Protein AF-K7FKZ9-F1 (afdb_monomer)

Secondary structure (DSSP, 8-state):
--STTTTTS-HHHHHHHHHHHHHHHHHHHHHHHHHHHHHHHHHHHHHHHSHHHHHHHHHHHHHHHHHHHHHHHHHHHHHHHHTS-SS-SS----GGGHHHHHHHHHHHHHHHHHHHHHHHHHHHGGGHHHHHHHHHHHHHHHHHHHHHHHHHHHHHHHHHHHHHHHHHHHHHHHHHHSSSSS-----

Foldseek 3Di:
DPPVVVLPPDPVSVVVVVVVVVVVVVVVVVVVVVVVVVVVVCVVCCCPPPPVNVVVVVVVVVVVVVVVVVVVVVVVVVVVVVVPDPDDPDDPDDPVCPVVVVVVVVVVVVVVVVVVVVVVVVVCVVCVVVVVVVVVVVVVVVVVVVVVVVVVVVVVVVVVVVVVVVVVVVVVVVVVVPPPPDDDDDD

Sequence (187 aa):
ERLDLFAKQVPCFEHLSKMEQTAEIQAEIHQKSLETEILRLEKETADIAHPYFLTQKCQVLQAMNKHLEAVLKEKRTLRQRLMKPLCQENLPIEAIFHRYVAELLTLAVAFIEKLESHLQTIRSIPQIPQTMKNMDNALAKINLLVTETEELAEQILTWRELQKGIHYGNSQITNESDSSFSNLVPP

Radius of gyration: 69.16 Å; Cα contacts (8 Å, |Δi|>4): 10; chains: 1; bounding box: 100×68×211 Å

pLDDT: mean 85.06, std 17.68, range [40.66, 98.5]

Organism: Pelodiscus sinensis (NCBI:txid13735)

Mean predicted aligned error: 18.36 Å

InterPro domains:
  IPR026242 HAUS augmin-like complex subunit 2, metazoa [PR02088] (33-50)
  IPR026242 HAUS augmin-like complex subunit 2, metazoa [PR02088] (61-79)
  IPR026242 HAUS augmin-like complex subunit 2, metazoa [PR02088] (79-95)
  IPR026242 HAUS augmin-like complex subunit 2, metazoa [PR02088] (98-121)
  IPR026242 HAUS augmin-like complex subunit 2, metazoa [PR02088] (148-163)
  IPR028346 HAUS augmin-like complex subunit 2 [PF15003] (17-159)
  IPR028346 HAUS augmin-like complex subunit 2 [PTHR16039] (3-167)

Solvent-accessible surface area (backbone atoms only — not comparable to full-atom values): 10783 Å² total; per-residue (Å²): 141,74,69,74,75,64,60,80,76,46,79,67,52,58,51,50,54,51,51,51,52,50,52,52,52,48,51,51,51,52,52,53,52,51,54,50,50,52,55,49,51,50,63,74,42,27,69,81,69,33,66,70,46,43,48,54,54,49,51,53,53,49,52,51,49,54,51,52,54,52,52,54,50,50,53,50,53,49,48,58,57,67,70,45,66,95,57,70,94,57,78,97,62,61,78,88,48,47,66,60,52,51,53,50,50,53,51,50,51,55,49,52,56,52,49,51,54,51,51,53,52,60,66,48,54,80,50,47,64,61,53,48,54,54,49,52,54,50,49,54,52,49,53,51,51,50,52,54,52,51,52,52,49,51,51,53,51,54,51,53,51,52,52,50,52,53,51,56,55,51,55,53,56,57,57,60,68,72,68,76,83,79,78,89,79,89,133

Structure (mmCIF, N/CA/C/O backbone):
data_AF-K7FKZ9-F1
#
_entry.id   AF-K7FKZ9-F1
#
loop_
_atom_site.group_PDB
_atom_site.id
_atom_site.type_symbol
_atom_site.label_atom_id
_atom_site.label_alt_id
_atom_site.label_comp_id
_atom_site.label_asym_id
_atom_site.label_entity_id
_atom_site.label_seq_id
_atom_site.pdbx_PDB_ins_code
_atom_site.Cartn_x
_atom_site.Cartn_y
_atom_site.Cartn_z
_atom_site.occupancy
_atom_site.B_iso_or_equiv
_atom_site.auth_seq_id
_atom_site.auth_comp_id
_atom_site.auth_asym_id
_atom_site.auth_atom_id
_atom_site.pdbx_PDB_model_num
ATOM 1 N N . GLU A 1 1 ? 57.684 -1.038 -87.144 1.00 46.78 1 GLU A N 1
ATOM 2 C CA . GLU A 1 1 ? 58.810 -1.102 -86.181 1.00 46.78 1 GLU A CA 1
ATOM 3 C C . GLU A 1 1 ? 59.985 -0.145 -86.491 1.00 46.78 1 GLU A C 1
ATOM 5 O O . GLU A 1 1 ? 61.128 -0.494 -86.246 1.00 46.78 1 GLU A O 1
ATOM 10 N N . ARG A 1 2 ? 59.770 1.088 -86.992 1.00 44.31 2 ARG A N 1
ATOM 11 C CA . ARG A 1 2 ? 60.886 2.050 -87.220 1.00 44.31 2 ARG A CA 1
ATOM 12 C C . ARG A 1 2 ? 60.716 3.433 -86.576 1.00 44.31 2 ARG A C 1
ATOM 14 O O . ARG A 1 2 ? 61.636 4.236 -86.641 1.00 44.31 2 ARG A O 1
ATOM 21 N N . LEU A 1 3 ? 59.573 3.694 -85.937 1.00 56.22 3 LEU A N 1
ATOM 22 C CA . LEU A 1 3 ? 59.288 4.960 -85.244 1.00 56.22 3 LEU A CA 1
ATOM 23 C C . LEU A 1 3 ? 59.781 4.966 -83.786 1.00 56.22 3 LEU A C 1
ATOM 25 O O . LEU A 1 3 ? 60.047 6.028 -83.238 1.00 56.22 3 LEU A O 1
ATOM 29 N N . ASP A 1 4 ? 59.986 3.789 -83.194 1.00 55.44 4 ASP A N 1
ATOM 30 C CA . ASP A 1 4 ? 60.327 3.639 -81.771 1.00 55.44 4 ASP A CA 1
ATOM 31 C C . ASP A 1 4 ? 61.811 3.944 -81.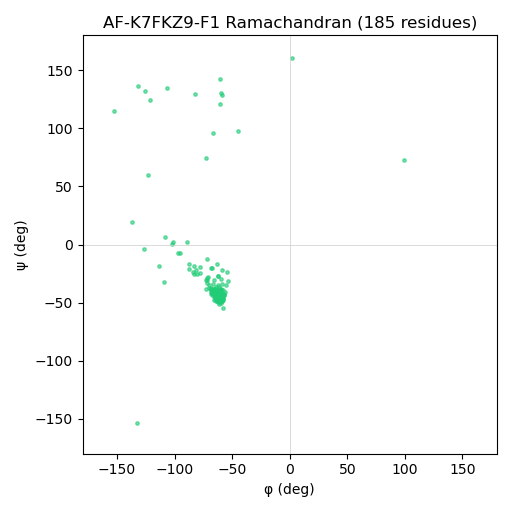460 1.00 55.44 4 ASP A C 1
ATOM 33 O O . ASP A 1 4 ? 62.187 4.271 -80.339 1.00 55.44 4 ASP A O 1
ATOM 37 N N . LEU A 1 5 ? 62.676 3.903 -82.484 1.00 53.56 5 LEU A N 1
ATOM 38 C CA . LEU A 1 5 ? 64.115 4.184 -82.365 1.00 53.56 5 LEU A CA 1
ATOM 39 C C . LEU A 1 5 ? 64.456 5.686 -82.401 1.00 53.56 5 LEU A C 1
ATOM 41 O O . LEU A 1 5 ? 65.465 6.084 -81.826 1.00 53.56 5 LEU A O 1
ATOM 45 N N . PHE A 1 6 ? 63.616 6.530 -83.018 1.00 52.94 6 PHE A N 1
ATOM 46 C CA . PHE A 1 6 ? 63.812 7.993 -83.061 1.00 52.94 6 PHE A CA 1
ATOM 47 C C . PHE A 1 6 ? 63.197 8.726 -81.860 1.00 52.94 6 PHE A C 1
ATOM 49 O O . PHE A 1 6 ? 63.569 9.865 -81.577 1.00 52.94 6 PHE A O 1
ATOM 56 N N . ALA A 1 7 ? 62.298 8.073 -81.119 1.00 53.59 7 ALA A N 1
ATOM 57 C CA . ALA A 1 7 ? 61.642 8.646 -79.945 1.00 53.59 7 ALA A CA 1
ATOM 58 C C . ALA A 1 7 ? 62.602 8.867 -78.757 1.00 53.59 7 ALA A C 1
ATOM 60 O O . ALA A 1 7 ? 62.326 9.683 -77.882 1.00 53.59 7 ALA A O 1
ATOM 61 N N . LYS A 1 8 ? 63.756 8.183 -78.737 1.00 53.56 8 LYS A N 1
ATOM 62 C CA . LYS A 1 8 ? 64.717 8.203 -77.620 1.00 53.56 8 LYS A CA 1
ATOM 63 C C . LYS A 1 8 ? 65.790 9.303 -77.671 1.00 53.56 8 LYS A C 1
ATOM 65 O O . LYS A 1 8 ? 66.645 9.314 -76.795 1.00 53.56 8 LYS A O 1
ATOM 70 N N . GLN A 1 9 ? 65.796 10.201 -78.665 1.00 55.28 9 GLN A N 1
ATOM 71 C CA . GLN A 1 9 ? 66.926 11.133 -78.871 1.00 55.28 9 GLN A CA 1
ATOM 72 C C . GLN A 1 9 ? 66.562 12.596 -79.196 1.00 55.28 9 GLN A C 1
ATOM 74 O O . GLN A 1 9 ? 67.413 13.337 -79.684 1.00 55.28 9 GLN A O 1
ATOM 79 N N . VAL A 1 10 ? 65.336 13.056 -78.897 1.00 59.34 10 VAL A N 1
ATOM 80 C CA . VAL A 1 10 ? 64.967 14.483 -79.028 1.00 59.34 10 VAL A CA 1
ATOM 81 C C . VAL A 1 10 ? 64.496 15.034 -77.670 1.00 59.34 10 VAL A C 1
ATOM 83 O O . VAL A 1 10 ? 63.524 14.506 -77.126 1.00 59.34 10 VAL A O 1
ATOM 86 N N . PRO A 1 11 ? 65.102 16.119 -77.135 1.00 66.81 11 PRO A N 1
ATOM 87 C CA . PRO A 1 11 ? 64.788 16.675 -75.806 1.00 66.81 11 PRO A CA 1
ATOM 88 C C . PRO A 1 11 ? 63.305 17.012 -75.563 1.00 66.81 11 PRO A C 1
ATOM 90 O O . PRO A 1 11 ? 62.846 17.053 -74.425 1.00 66.81 11 PRO A O 1
ATOM 93 N N . CYS A 1 12 ? 62.540 17.250 -76.633 1.00 67.31 12 CYS A N 1
ATOM 94 C CA . CYS A 1 12 ? 61.113 17.562 -76.577 1.00 67.31 12 CYS A CA 1
ATOM 95 C C . CYS A 1 12 ? 60.254 16.367 -76.112 1.00 67.31 12 CYS A C 1
ATOM 97 O O . CYS A 1 12 ? 59.335 16.560 -75.317 1.00 67.31 12 CYS A O 1
ATOM 99 N N . PHE A 1 13 ? 60.579 15.133 -76.521 1.00 71.38 13 PHE A N 1
ATOM 100 C CA . PHE A 1 13 ? 59.816 13.940 -76.120 1.00 71.38 13 PHE A CA 1
ATOM 101 C C . PHE A 1 13 ? 60.041 13.565 -74.651 1.00 71.38 13 PHE A C 1
ATOM 103 O O . PHE A 1 13 ? 59.107 13.135 -73.979 1.00 71.38 13 PHE A O 1
ATOM 110 N N . GLU A 1 14 ? 61.242 13.802 -74.114 1.00 77.12 14 GLU A N 1
ATOM 111 C CA . GLU A 1 14 ? 61.502 13.630 -72.679 1.00 77.12 14 GLU A CA 1
ATOM 112 C C . GLU A 1 14 ? 60.682 14.606 -71.827 1.00 77.12 14 GLU A C 1
ATOM 114 O O . GLU A 1 14 ? 60.215 14.251 -70.746 1.00 77.12 14 GLU A O 1
ATOM 119 N N . HIS A 1 15 ? 60.492 15.839 -72.308 1.00 79.50 15 HIS A N 1
ATOM 120 C CA . HIS A 1 15 ? 59.679 16.843 -71.622 1.00 79.50 15 HIS A CA 1
ATOM 121 C C . HIS A 1 15 ? 58.191 16.475 -71.629 1.00 79.50 15 HIS A C 1
ATOM 123 O O . HIS A 1 15 ? 57.530 16.602 -70.601 1.00 79.50 15 HIS A O 1
ATOM 129 N N . LEU A 1 16 ? 57.685 15.963 -72.756 1.00 84.38 16 LEU A N 1
ATOM 130 C CA . LEU A 1 16 ? 56.311 15.466 -72.863 1.00 84.38 16 LEU A CA 1
ATOM 131 C C . LEU A 1 16 ? 56.070 14.262 -71.945 1.00 84.38 16 LEU A C 1
ATOM 133 O O . LEU A 1 16 ? 55.088 14.260 -71.212 1.00 84.38 16 LEU A O 1
ATOM 137 N N . SER A 1 17 ? 56.996 13.299 -71.900 1.00 84.38 17 SER A N 1
ATOM 138 C CA . SER A 1 17 ? 56.887 12.143 -71.000 1.00 84.38 17 SER A CA 1
ATOM 139 C C . SER A 1 17 ? 56.900 12.550 -69.518 1.00 84.38 17 SER A C 1
ATOM 141 O O . SER A 1 17 ? 56.114 12.039 -68.726 1.00 84.38 17 SER A O 1
ATOM 143 N N . LYS A 1 18 ? 57.733 13.527 -69.127 1.00 86.94 18 LYS A N 1
ATOM 144 C CA . LYS A 1 18 ? 57.734 14.084 -67.759 1.00 86.94 18 LYS A CA 1
ATOM 145 C C . LYS A 1 18 ? 56.441 14.831 -67.432 1.00 86.94 18 LYS A C 1
ATOM 147 O O . LYS A 1 18 ? 55.961 14.753 -66.302 1.00 86.94 18 LYS A O 1
ATOM 152 N N . MET A 1 19 ? 55.887 15.565 -68.395 1.00 90.19 19 MET A N 1
ATOM 153 C CA . MET A 1 19 ? 54.615 16.271 -68.234 1.00 90.19 19 MET A CA 1
ATOM 154 C C . MET A 1 19 ? 53.451 15.287 -68.067 1.00 90.19 19 MET A C 1
ATOM 156 O O . MET A 1 19 ? 52.622 15.489 -67.186 1.00 90.19 19 MET A O 1
ATOM 160 N N . GLU A 1 20 ? 53.434 14.201 -68.841 1.00 89.81 20 GLU A N 1
ATOM 161 C CA . GLU A 1 20 ? 52.470 13.105 -68.703 1.00 89.81 20 GLU A CA 1
ATOM 162 C C . GLU A 1 20 ? 52.574 12.431 -67.326 1.00 89.81 20 GLU A C 1
ATOM 164 O O . GLU A 1 20 ? 51.577 12.355 -66.614 1.00 89.81 20 GLU A O 1
ATOM 169 N N . GLN A 1 21 ? 53.786 12.074 -66.882 1.00 92.88 21 GLN A N 1
ATOM 170 C CA . GLN A 1 21 ? 54.020 11.519 -65.538 1.00 92.88 21 GLN A CA 1
ATOM 171 C C . GLN A 1 21 ? 53.587 12.481 -64.423 1.00 92.88 21 GLN A C 1
ATOM 173 O O . GLN A 1 21 ? 53.029 12.063 -63.413 1.00 92.88 21 GLN A O 1
ATOM 178 N N . THR A 1 22 ? 53.819 13.786 -64.591 1.00 92.69 22 THR A N 1
ATOM 179 C CA . THR A 1 22 ? 53.396 14.796 -63.608 1.00 92.69 22 THR A CA 1
ATOM 180 C C . THR A 1 22 ? 51.874 14.897 -63.544 1.00 92.69 22 THR A C 1
ATOM 182 O O . THR A 1 22 ? 51.321 14.999 -62.452 1.00 92.69 22 THR A O 1
ATOM 185 N N . ALA A 1 23 ? 51.196 14.848 -64.693 1.00 94.56 23 ALA A N 1
ATOM 186 C CA . ALA A 1 23 ? 49.739 14.856 -64.759 1.00 94.56 23 ALA A CA 1
ATOM 187 C C . ALA A 1 23 ? 49.136 13.592 -64.125 1.00 94.56 23 ALA A C 1
ATOM 189 O O . ALA A 1 23 ? 48.156 13.690 -63.388 1.00 94.56 23 ALA A O 1
ATOM 190 N N . GLU A 1 24 ? 49.747 12.427 -64.348 1.00 96.62 24 GLU A N 1
ATOM 191 C CA . GLU A 1 24 ? 49.339 11.160 -63.732 1.00 96.62 24 GLU A CA 1
ATOM 192 C C . GLU A 1 24 ? 49.492 11.201 -62.204 1.00 96.62 24 GLU A C 1
ATOM 194 O O . GLU A 1 24 ? 48.533 10.935 -61.479 1.00 96.62 24 GLU A O 1
ATOM 199 N N . ILE A 1 25 ? 50.648 11.653 -61.704 1.00 96.38 25 ILE A N 1
ATOM 200 C CA . ILE A 1 25 ? 50.887 11.828 -60.263 1.00 96.38 25 ILE A CA 1
ATOM 201 C C . ILE A 1 25 ? 49.902 12.838 -59.658 1.00 96.38 25 ILE A C 1
ATOM 203 O O . ILE A 1 25 ? 49.376 12.623 -58.567 1.00 96.38 25 ILE A O 1
ATOM 207 N N . GLN A 1 26 ? 49.620 13.948 -60.345 1.00 96.88 26 GLN A N 1
ATOM 208 C CA . GLN A 1 26 ? 48.642 14.932 -59.873 1.00 96.88 26 GLN A CA 1
ATOM 209 C C . GLN A 1 26 ? 47.233 14.340 -59.796 1.00 96.88 26 GLN A C 1
ATOM 211 O O . GLN A 1 26 ? 46.533 14.569 -58.808 1.00 96.88 26 GLN A O 1
ATOM 216 N N . ALA A 1 27 ? 46.824 13.554 -60.793 1.00 96.88 27 ALA A N 1
ATOM 217 C CA . ALA A 1 27 ? 45.546 12.855 -60.768 1.00 96.88 27 ALA A CA 1
ATOM 218 C C . ALA A 1 27 ? 45.469 11.869 -59.588 1.00 96.88 27 ALA A C 1
ATOM 220 O O . ALA A 1 27 ? 44.453 11.833 -58.891 1.00 96.88 27 ALA A O 1
ATOM 221 N N . GLU A 1 28 ? 46.552 11.140 -59.302 1.00 97.62 28 GLU A N 1
ATOM 222 C CA . GLU A 1 28 ? 46.635 10.248 -58.143 1.00 97.62 28 GLU A CA 1
ATOM 223 C C . GLU A 1 28 ? 46.527 11.014 -56.813 1.00 97.62 28 GLU A C 1
ATOM 225 O O . GLU A 1 28 ? 45.751 10.623 -55.937 1.00 97.62 28 GLU A O 1
ATOM 230 N N . ILE A 1 29 ? 47.227 12.146 -56.667 1.00 97.88 29 ILE A N 1
ATOM 231 C CA . ILE A 1 29 ? 47.134 13.013 -55.479 1.00 97.88 29 ILE A CA 1
ATOM 232 C C . ILE A 1 29 ? 45.700 13.507 -55.281 1.00 97.88 29 ILE A C 1
ATOM 234 O O . ILE A 1 29 ? 45.175 13.446 -54.167 1.00 97.88 29 ILE A O 1
ATOM 238 N N . HIS A 1 30 ? 45.048 13.980 -56.345 1.00 97.75 30 HIS A N 1
ATOM 239 C CA . HIS A 1 30 ? 43.661 14.434 -56.271 1.00 97.75 30 HIS A CA 1
ATOM 240 C C . HIS A 1 30 ? 42.720 13.302 -55.858 1.00 97.75 30 HIS A C 1
ATOM 242 O O . HIS A 1 30 ? 41.895 13.493 -54.963 1.00 97.75 30 HIS A O 1
ATOM 248 N N . GLN A 1 31 ? 42.889 12.113 -56.435 1.00 98.00 31 GLN A N 1
ATOM 249 C CA . GLN A 1 31 ? 42.106 10.938 -56.070 1.00 98.00 31 GLN A CA 1
ATOM 250 C C . GLN A 1 31 ? 42.288 10.574 -54.590 1.00 98.00 31 GLN A C 1
ATOM 252 O O . GLN A 1 31 ? 41.306 10.360 -53.878 1.00 98.00 31 GLN A O 1
ATOM 257 N N . LYS A 1 32 ? 43.531 10.562 -54.095 1.00 98.00 32 LYS A N 1
ATOM 258 C CA . LYS A 1 32 ? 43.841 10.272 -52.687 1.00 98.00 32 LYS A CA 1
ATOM 259 C C . LYS A 1 32 ? 43.331 11.351 -51.734 1.00 98.00 32 LYS A C 1
ATOM 261 O O . LYS A 1 32 ? 42.886 11.035 -50.628 1.00 98.00 32 LYS A O 1
ATOM 266 N N . SER A 1 33 ? 43.335 12.612 -52.160 1.00 98.12 33 SER A N 1
ATOM 267 C CA . SER A 1 33 ? 42.744 13.716 -51.402 1.00 98.12 33 SER A CA 1
ATOM 268 C C . SER A 1 33 ? 41.231 13.550 -51.251 1.00 98.12 33 SER A C 1
ATOM 270 O O . SER A 1 33 ? 40.710 13.765 -50.159 1.00 98.12 33 SER A O 1
ATOM 272 N N . LEU A 1 34 ? 40.527 13.154 -52.316 1.00 98.31 34 LEU A N 1
ATOM 273 C CA . LEU A 1 34 ? 39.085 12.898 -52.267 1.00 98.31 34 LEU A CA 1
ATOM 274 C C . LEU A 1 34 ? 38.755 11.695 -51.376 1.00 98.31 34 LEU A C 1
ATOM 276 O O . LEU A 1 34 ? 37.845 11.774 -50.558 1.00 98.31 34 LEU A O 1
ATOM 280 N N . GLU A 1 35 ? 39.523 10.609 -51.484 1.00 98.19 35 GLU A N 1
ATOM 281 C CA . GLU A 1 35 ? 39.376 9.427 -50.625 1.00 98.19 35 GLU A CA 1
ATOM 282 C C . GLU A 1 35 ? 39.552 9.787 -49.138 1.00 98.19 35 GLU A C 1
ATOM 284 O O . GLU A 1 35 ? 38.753 9.386 -48.292 1.00 98.19 35 GLU A O 1
ATOM 289 N N . THR A 1 36 ? 40.544 10.625 -48.824 1.00 97.69 36 THR A N 1
ATOM 290 C CA . THR A 1 36 ? 40.777 11.122 -47.458 1.00 97.69 36 THR A CA 1
ATOM 291 C C . THR A 1 36 ? 39.601 11.953 -46.946 1.00 97.69 36 THR A C 1
ATOM 293 O O . THR A 1 36 ? 39.197 11.810 -45.792 1.00 97.69 36 THR A O 1
ATOM 296 N N . GLU A 1 37 ? 39.035 12.808 -47.797 1.00 98.00 37 GLU A N 1
ATOM 297 C CA . GLU A 1 37 ? 37.893 13.647 -47.443 1.00 98.00 37 GLU A CA 1
ATOM 298 C C . GLU A 1 37 ? 36.631 12.818 -47.173 1.00 98.00 37 GLU A C 1
ATOM 300 O O . GLU A 1 37 ? 35.933 13.062 -46.189 1.00 98.00 37 GLU A O 1
ATOM 305 N N . ILE A 1 38 ? 36.376 11.788 -47.983 1.00 97.38 38 ILE A N 1
ATOM 306 C CA . ILE A 1 38 ? 35.262 10.854 -47.770 1.00 97.38 38 ILE A CA 1
ATOM 307 C C . ILE A 1 38 ? 35.401 10.167 -46.408 1.00 97.38 38 ILE A C 1
ATOM 309 O O . ILE A 1 38 ? 34.475 10.216 -45.600 1.00 97.38 38 ILE A O 1
ATOM 313 N N . LEU A 1 39 ? 36.575 9.605 -46.108 1.00 96.44 39 LEU A N 1
ATOM 314 C CA . LEU A 1 39 ? 36.827 8.934 -44.828 1.00 96.44 39 LEU A CA 1
ATOM 315 C C . LEU A 1 39 ? 36.704 9.890 -43.633 1.00 96.44 39 LEU A C 1
ATOM 317 O O . LEU A 1 39 ? 36.242 9.503 -42.556 1.00 96.44 39 LEU A O 1
ATOM 321 N N . ARG A 1 40 ? 37.105 11.154 -43.808 1.00 97.19 40 ARG A N 1
ATOM 322 C CA . ARG A 1 40 ? 36.939 12.192 -42.788 1.00 97.19 40 ARG A CA 1
ATOM 323 C C . ARG A 1 40 ? 35.462 12.457 -42.510 1.00 97.19 40 ARG A C 1
ATOM 325 O O . ARG A 1 40 ? 35.067 12.440 -41.346 1.00 97.19 40 ARG A O 1
ATOM 332 N N . LEU A 1 41 ? 34.652 12.637 -43.551 1.00 96.50 41 LEU A N 1
ATOM 333 C CA . LEU A 1 41 ? 33.211 12.857 -43.421 1.00 96.50 41 LEU A CA 1
ATOM 334 C C . LEU A 1 41 ? 32.496 11.646 -42.809 1.00 96.50 41 LEU A C 1
ATOM 336 O O . LEU A 1 41 ? 31.644 11.813 -41.935 1.00 96.50 41 LEU A O 1
ATOM 340 N N . GLU A 1 42 ? 32.868 10.426 -43.198 1.00 95.44 42 GLU A N 1
ATOM 341 C CA . GLU A 1 42 ? 32.346 9.198 -42.589 1.00 95.44 42 GLU A CA 1
ATOM 342 C C . GLU A 1 42 ? 32.657 9.139 -41.093 1.00 95.44 42 GLU A C 1
ATOM 344 O O . GLU A 1 42 ? 31.784 8.819 -40.290 1.00 95.44 42 GLU A O 1
ATOM 349 N N . LYS A 1 43 ? 33.879 9.507 -40.692 1.00 95.25 43 LYS A N 1
ATOM 350 C CA . LYS A 1 43 ? 34.273 9.561 -39.281 1.00 95.25 43 LYS A CA 1
ATOM 351 C C . LYS A 1 43 ? 33.517 10.645 -38.509 1.00 95.25 43 LYS A C 1
ATOM 353 O O . LYS A 1 43 ? 33.081 10.385 -37.390 1.00 95.25 43 LYS A O 1
ATOM 358 N N . GLU A 1 44 ? 33.378 11.841 -39.080 1.00 96.25 44 GLU A N 1
ATOM 359 C CA . GLU A 1 44 ? 32.675 12.974 -38.459 1.00 96.25 44 GLU A CA 1
ATOM 360 C C . GLU A 1 44 ? 31.173 12.700 -38.285 1.00 96.25 44 GLU A C 1
ATOM 362 O O . GLU A 1 44 ? 30.578 13.170 -37.321 1.00 96.25 44 GLU A O 1
ATOM 367 N N . THR A 1 45 ? 30.572 11.904 -39.174 1.00 95.56 45 THR A N 1
ATOM 368 C CA . THR A 1 45 ? 29.136 11.566 -39.149 1.00 95.56 45 THR A CA 1
ATOM 369 C C . THR A 1 45 ? 28.833 10.173 -38.590 1.00 95.56 45 THR A C 1
ATOM 371 O O . THR A 1 45 ? 27.667 9.775 -38.490 1.00 95.56 45 THR A O 1
ATOM 374 N N . ALA A 1 46 ? 29.855 9.415 -38.181 1.00 94.69 46 ALA A N 1
ATOM 375 C CA . ALA A 1 46 ? 29.697 8.037 -37.726 1.00 94.69 46 ALA A CA 1
ATOM 376 C C . ALA A 1 46 ? 28.741 7.919 -36.531 1.00 94.69 46 ALA A C 1
ATOM 378 O O . ALA A 1 46 ? 27.995 6.948 -36.427 1.00 94.69 46 ALA A O 1
ATOM 379 N N . ASP A 1 47 ? 28.705 8.901 -35.635 1.00 93.56 47 ASP A N 1
ATOM 380 C CA . ASP A 1 47 ? 27.878 8.835 -34.433 1.00 93.56 47 ASP A CA 1
ATOM 381 C C . ASP A 1 47 ? 26.361 8.881 -34.724 1.00 93.56 47 ASP A C 1
ATOM 383 O O . ASP A 1 47 ? 25.565 8.460 -33.874 1.00 93.56 47 ASP A O 1
ATOM 387 N N . ILE A 1 48 ? 25.964 9.376 -35.901 1.00 93.94 48 ILE A N 1
ATOM 388 C CA . ILE A 1 48 ? 24.570 9.464 -36.363 1.00 93.94 48 ILE A CA 1
ATOM 389 C C . ILE A 1 48 ? 24.256 8.570 -37.567 1.00 93.94 48 ILE A C 1
ATOM 391 O O . ILE A 1 48 ? 23.083 8.302 -37.814 1.00 93.94 48 ILE A O 1
ATOM 395 N N . ALA A 1 49 ? 25.260 8.106 -38.310 1.00 92.50 49 ALA A N 1
ATOM 396 C CA . ALA A 1 49 ? 25.058 7.278 -39.498 1.00 92.50 49 ALA A CA 1
ATOM 397 C C . ALA A 1 49 ? 25.483 5.819 -39.285 1.00 92.50 49 ALA A C 1
ATOM 399 O O . ALA A 1 49 ? 24.884 4.904 -39.851 1.00 92.50 49 ALA A O 1
ATOM 400 N N . HIS A 1 50 ? 26.503 5.573 -38.459 1.00 96.12 50 HIS A N 1
ATOM 401 C CA . HIS A 1 50 ? 27.093 4.246 -38.345 1.00 96.12 50 HIS A CA 1
ATOM 402 C C . HIS A 1 50 ? 26.272 3.345 -37.397 1.00 96.12 50 HIS A C 1
ATOM 404 O O . HIS A 1 50 ? 26.033 3.711 -36.236 1.00 96.12 50 HIS A O 1
ATOM 410 N N . PRO A 1 51 ? 25.900 2.119 -37.825 1.00 95.94 51 PRO A N 1
ATOM 411 C CA . PRO A 1 51 ? 25.022 1.227 -37.063 1.00 95.94 51 PRO A CA 1
ATOM 412 C C . PRO A 1 51 ? 25.493 0.925 -35.638 1.00 95.94 51 PRO A C 1
ATOM 414 O O . PRO A 1 51 ? 24.665 0.798 -34.740 1.00 95.94 51 PRO A O 1
ATOM 417 N N . TYR A 1 52 ? 26.808 0.833 -35.411 1.00 94.62 52 TYR A N 1
ATOM 418 C CA . TYR A 1 52 ? 27.381 0.597 -34.078 1.00 94.62 52 TYR A CA 1
ATOM 419 C C . TYR A 1 52 ? 26.960 1.670 -33.058 1.00 94.62 52 TYR A C 1
ATOM 421 O O . TYR A 1 52 ? 26.372 1.344 -32.025 1.00 94.62 52 TYR A O 1
ATOM 429 N N . PHE A 1 53 ? 27.199 2.952 -33.361 1.00 95.38 53 PHE A N 1
ATOM 430 C CA . PHE A 1 53 ? 26.880 4.054 -32.448 1.00 95.38 53 PHE A CA 1
ATOM 431 C C . PHE A 1 53 ? 25.371 4.251 -32.313 1.00 95.38 53 PHE A C 1
ATOM 433 O O . PHE A 1 53 ? 24.874 4.489 -31.211 1.00 95.38 53 PHE A O 1
ATOM 440 N N . LEU A 1 54 ? 24.624 4.082 -33.407 1.00 96.25 54 LEU A N 1
ATOM 441 C CA . LEU A 1 54 ? 23.164 4.128 -33.379 1.00 96.25 54 LEU A CA 1
ATOM 442 C C . LEU A 1 54 ? 22.574 3.029 -32.498 1.00 96.25 54 LEU A C 1
ATOM 444 O O . LEU A 1 54 ? 21.697 3.307 -31.681 1.00 96.25 54 LEU A O 1
ATOM 448 N N . THR A 1 55 ? 23.079 1.800 -32.608 1.00 97.25 55 THR A N 1
ATOM 449 C CA . THR A 1 55 ? 22.633 0.673 -31.780 1.00 97.25 55 THR A CA 1
ATOM 450 C C . THR A 1 55 ? 22.911 0.945 -30.308 1.00 97.25 55 THR A C 1
ATOM 452 O O . THR A 1 55 ? 22.024 0.761 -29.478 1.00 97.25 55 THR A O 1
ATOM 455 N N . GLN A 1 56 ? 24.100 1.455 -29.979 1.00 96.62 56 GLN A N 1
ATOM 456 C CA . GLN A 1 56 ? 24.445 1.832 -28.610 1.00 96.62 56 GLN A CA 1
ATOM 457 C C . GLN A 1 56 ? 23.503 2.919 -28.063 1.00 96.62 56 GLN A C 1
ATOM 459 O O . GLN A 1 56 ? 22.942 2.760 -26.977 1.00 96.62 56 GLN A O 1
ATOM 464 N N . LYS A 1 57 ? 23.263 3.996 -28.827 1.00 96.38 57 LYS A N 1
ATOM 465 C CA . LYS A 1 57 ? 22.315 5.064 -28.456 1.00 96.38 57 LYS A CA 1
ATOM 466 C C . LYS A 1 57 ? 20.893 4.505 -28.269 1.00 96.38 57 LYS A C 1
ATOM 468 O O . LYS A 1 57 ? 20.238 4.814 -27.274 1.00 96.38 57 LYS A O 1
ATOM 473 N N . CYS A 1 58 ? 20.437 3.628 -29.167 1.00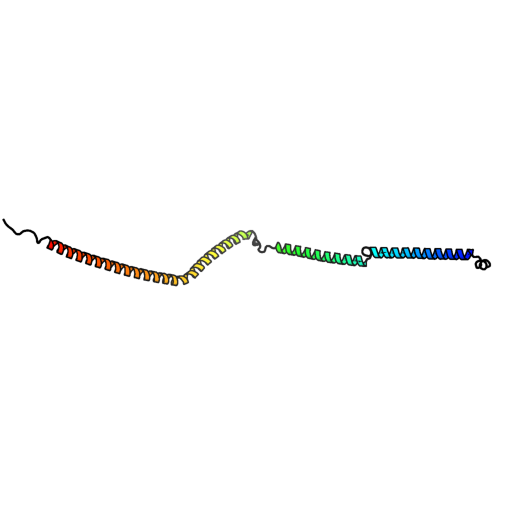 96.69 58 CYS A N 1
ATOM 474 C CA . CYS A 1 58 ? 19.127 2.978 -29.076 1.00 96.69 58 CYS A CA 1
ATOM 475 C C . CYS A 1 58 ? 19.000 2.094 -27.831 1.00 96.69 58 CYS A C 1
ATOM 477 O O . CYS A 1 58 ? 17.969 2.134 -27.164 1.00 96.69 58 CYS A O 1
ATOM 479 N N . GLN A 1 59 ? 20.037 1.332 -27.478 1.00 97.44 59 GLN A N 1
ATOM 480 C CA . GLN A 1 59 ? 20.042 0.493 -26.277 1.00 97.44 59 GLN A CA 1
ATOM 481 C C . GLN A 1 59 ? 19.901 1.326 -25.001 1.00 97.44 59 GLN A C 1
ATOM 483 O O . GLN A 1 59 ? 19.108 0.973 -24.127 1.00 97.44 59 GLN A O 1
ATOM 488 N N . VAL A 1 60 ? 20.615 2.452 -24.907 1.00 97.12 60 VAL A N 1
ATOM 489 C CA . VAL A 1 60 ? 20.507 3.374 -23.765 1.00 97.12 60 VAL A CA 1
ATOM 490 C C . VAL A 1 60 ? 19.094 3.952 -23.663 1.00 97.12 60 VAL A C 1
ATOM 492 O O . VAL A 1 60 ? 18.486 3.911 -22.592 1.00 97.12 60 VAL A O 1
ATOM 495 N N . LEU A 1 61 ? 18.529 4.426 -24.778 1.00 97.81 61 LEU A N 1
ATOM 496 C CA . LEU A 1 61 ? 17.156 4.941 -24.811 1.00 97.81 61 LEU A CA 1
ATOM 497 C C . LEU A 1 61 ? 16.130 3.865 -24.441 1.00 97.81 61 LEU A C 1
ATOM 499 O O . LEU A 1 61 ? 15.195 4.123 -23.684 1.00 97.81 61 LEU A O 1
ATOM 503 N N . GLN A 1 62 ? 16.318 2.639 -24.922 1.00 98.25 62 GLN A N 1
ATOM 504 C CA . GLN A 1 62 ? 15.433 1.526 -24.608 1.00 98.25 62 GLN A CA 1
ATOM 505 C C . GLN A 1 62 ? 15.523 1.130 -23.129 1.00 98.25 62 GLN A C 1
ATOM 507 O O . GLN A 1 62 ? 14.499 0.826 -22.518 1.00 98.25 62 GLN A O 1
ATOM 512 N N . ALA A 1 63 ? 16.717 1.158 -22.534 1.00 98.31 63 ALA A N 1
ATOM 513 C CA . ALA A 1 63 ? 16.900 0.926 -21.105 1.00 98.31 63 ALA A CA 1
ATOM 514 C C . ALA A 1 63 ? 16.183 1.997 -20.267 1.00 98.31 63 ALA A C 1
ATOM 516 O O . ALA A 1 63 ? 15.459 1.660 -19.329 1.00 98.31 63 ALA A O 1
ATOM 517 N N . MET A 1 64 ? 16.308 3.271 -20.651 1.00 98.31 64 MET A N 1
ATOM 518 C CA . MET A 1 64 ? 15.590 4.372 -20.004 1.00 98.31 64 MET A CA 1
ATOM 519 C C . MET A 1 64 ? 14.069 4.203 -20.115 1.00 98.31 64 MET A C 1
ATOM 521 O O . MET A 1 64 ? 13.367 4.327 -19.113 1.00 98.31 64 MET A O 1
ATOM 525 N N . ASN A 1 65 ? 13.554 3.864 -21.301 1.00 98.50 65 ASN A N 1
ATOM 526 C CA . ASN A 1 65 ? 12.122 3.636 -21.508 1.00 98.50 65 ASN A CA 1
ATOM 527 C C . ASN A 1 65 ? 11.594 2.479 -20.651 1.00 98.50 65 ASN A C 1
ATOM 529 O O . ASN A 1 65 ? 10.583 2.644 -19.973 1.00 98.50 65 ASN A O 1
ATOM 533 N N . LYS A 1 66 ? 12.314 1.351 -20.588 1.00 98.38 66 LYS A N 1
ATOM 534 C CA . LYS A 1 66 ? 11.962 0.227 -19.700 1.00 98.38 66 LYS A CA 1
ATOM 535 C C . LYS A 1 66 ? 11.891 0.660 -18.235 1.00 98.38 66 LYS A C 1
ATOM 537 O O . LYS A 1 66 ? 10.975 0.267 -17.515 1.00 98.38 66 LYS A O 1
ATOM 542 N N . HIS A 1 67 ? 12.842 1.481 -17.792 1.00 98.44 67 HIS A N 1
ATOM 543 C CA . HIS A 1 67 ? 12.833 2.012 -16.432 1.00 98.44 67 HIS A CA 1
ATOM 544 C C . HIS A 1 67 ? 11.628 2.935 -16.185 1.00 98.44 67 HIS A C 1
ATOM 546 O O . HIS A 1 67 ? 10.943 2.798 -15.172 1.00 98.44 67 HIS A O 1
ATOM 552 N N . LEU A 1 68 ? 11.312 3.834 -17.122 1.00 98.44 68 LEU A N 1
ATOM 553 C CA . LEU A 1 68 ? 10.137 4.707 -17.032 1.00 98.44 68 LEU A CA 1
ATOM 554 C C . LEU A 1 68 ? 8.825 3.912 -16.991 1.00 98.44 68 LEU A C 1
ATOM 556 O O . LEU A 1 68 ? 7.960 4.207 -16.167 1.00 98.44 68 LEU A O 1
ATOM 560 N N . GLU A 1 69 ? 8.683 2.878 -17.820 1.00 98.44 69 GLU A N 1
ATOM 561 C CA . GLU A 1 69 ? 7.526 1.978 -17.796 1.00 98.44 69 GLU A CA 1
ATOM 562 C C . GLU A 1 69 ? 7.367 1.289 -16.435 1.00 98.44 69 GLU A C 1
ATOM 564 O O . GLU A 1 69 ? 6.260 1.247 -15.887 1.00 98.44 69 GLU A O 1
ATOM 569 N N . ALA A 1 70 ? 8.469 0.811 -15.850 1.00 98.44 70 ALA A N 1
ATOM 570 C CA . ALA A 1 70 ? 8.464 0.208 -14.521 1.00 98.44 70 ALA A CA 1
ATOM 571 C C . ALA A 1 70 ? 8.007 1.208 -13.445 1.00 98.44 70 ALA A C 1
ATOM 573 O O . ALA A 1 70 ? 7.109 0.904 -12.657 1.00 98.44 70 ALA A O 1
ATOM 574 N N . VAL A 1 71 ? 8.545 2.432 -13.459 1.00 98.44 71 VAL A N 1
ATOM 575 C CA . VAL A 1 71 ? 8.148 3.504 -12.529 1.00 98.44 71 VAL A CA 1
ATOM 576 C C . VAL A 1 71 ? 6.663 3.849 -12.676 1.00 98.44 71 VAL A C 1
ATOM 578 O O . VAL A 1 71 ? 5.954 4.006 -11.679 1.00 98.44 71 VAL A O 1
ATOM 581 N N . LEU A 1 72 ? 6.154 3.945 -13.906 1.00 98.38 72 LEU A N 1
ATOM 582 C CA . LEU A 1 72 ? 4.740 4.231 -14.159 1.00 98.38 72 LEU A CA 1
ATOM 583 C C . LEU A 1 72 ? 3.825 3.106 -13.661 1.00 98.38 72 LEU A C 1
ATOM 585 O O . LEU A 1 72 ? 2.759 3.389 -13.101 1.00 98.38 72 LEU A O 1
ATOM 589 N N . LYS A 1 73 ? 4.242 1.846 -13.825 1.00 98.19 73 LYS A N 1
ATOM 590 C CA . LYS A 1 73 ? 3.526 0.680 -13.301 1.00 98.19 73 LYS A CA 1
ATOM 591 C C . LYS A 1 73 ? 3.463 0.717 -11.775 1.00 98.19 73 LYS A C 1
ATOM 593 O O . LYS A 1 73 ? 2.367 0.638 -11.224 1.00 98.19 73 LYS A O 1
ATOM 598 N N . GLU A 1 74 ? 4.591 0.937 -11.103 1.00 97.69 74 GLU A N 1
ATOM 599 C CA . GLU A 1 74 ? 4.643 1.039 -9.639 1.00 97.69 74 GLU A CA 1
ATOM 600 C C . GLU A 1 74 ? 3.812 2.207 -9.108 1.00 97.69 74 GLU A C 1
ATOM 602 O O . GLU A 1 74 ? 3.016 2.036 -8.185 1.00 97.69 74 GLU A O 1
ATOM 607 N N . LYS A 1 75 ? 3.884 3.382 -9.745 1.00 97.25 75 LYS A N 1
ATOM 608 C CA . LYS A 1 75 ? 3.027 4.528 -9.402 1.00 97.25 75 LYS A CA 1
ATOM 609 C C . LYS A 1 75 ? 1.540 4.16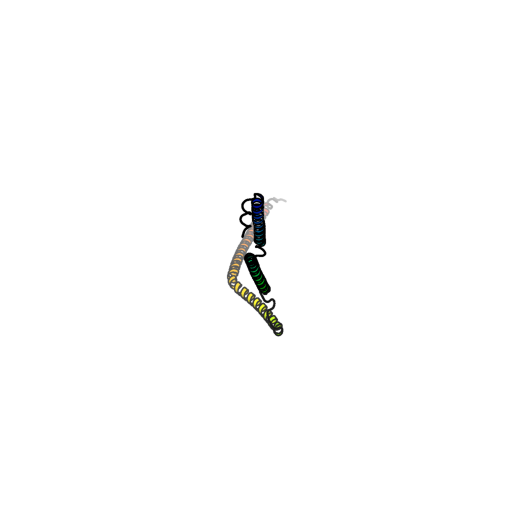8 -9.488 1.00 97.25 75 LYS A C 1
ATOM 611 O O . LYS A 1 75 ? 0.748 4.599 -8.644 1.00 97.25 75 LYS A O 1
ATOM 616 N N . ARG A 1 76 ? 1.134 3.405 -10.510 1.00 96.75 76 ARG A N 1
ATOM 617 C CA . ARG A 1 76 ? -0.255 2.949 -10.673 1.00 96.75 76 ARG A CA 1
ATOM 618 C C . ARG A 1 76 ? -0.654 1.986 -9.556 1.00 96.75 76 ARG A C 1
ATOM 620 O O . ARG A 1 76 ? -1.699 2.200 -8.943 1.00 96.75 76 ARG A O 1
ATOM 627 N N . THR A 1 77 ? 0.185 0.994 -9.264 1.00 95.75 77 THR A N 1
ATOM 628 C CA . THR A 1 77 ? -0.014 0.025 -8.175 1.00 95.75 77 THR A CA 1
ATOM 629 C C . THR A 1 77 ? -0.119 0.724 -6.823 1.00 95.75 77 THR A C 1
ATOM 631 O O . THR A 1 77 ? -1.040 0.460 -6.051 1.00 95.75 77 THR A O 1
ATOM 634 N N . LEU A 1 78 ? 0.784 1.666 -6.544 1.00 95.12 78 LEU A N 1
ATOM 635 C CA . LEU A 1 78 ? 0.784 2.443 -5.311 1.00 95.12 78 LEU A CA 1
ATOM 636 C C . LEU A 1 78 ? -0.507 3.248 -5.169 1.00 95.12 78 LEU A C 1
ATOM 638 O O . LEU A 1 78 ? -1.148 3.182 -4.126 1.00 95.12 78 LEU A O 1
ATOM 642 N N . ARG A 1 79 ? -0.943 3.944 -6.227 1.00 93.44 79 ARG A N 1
ATOM 643 C CA . ARG A 1 79 ? -2.221 4.666 -6.203 1.00 93.44 79 ARG A CA 1
ATOM 644 C C . ARG A 1 79 ? -3.387 3.725 -5.900 1.00 93.44 79 ARG A C 1
ATOM 646 O O . ARG A 1 79 ? -4.202 4.050 -5.050 1.00 93.44 79 ARG A O 1
ATOM 653 N N . GLN A 1 80 ? -3.460 2.563 -6.548 1.00 90.31 80 GLN A N 1
ATOM 654 C CA . GLN A 1 80 ? -4.523 1.586 -6.281 1.00 90.31 80 GLN A CA 1
ATOM 655 C C . GLN A 1 80 ? -4.512 1.089 -4.833 1.00 90.31 80 GLN A C 1
ATOM 657 O O . GLN A 1 80 ? -5.571 0.901 -4.245 1.00 90.31 80 GLN A O 1
ATOM 662 N N . ARG A 1 81 ? -3.326 0.894 -4.247 1.00 90.75 81 ARG A N 1
ATOM 663 C CA . ARG A 1 81 ? -3.180 0.518 -2.835 1.00 90.75 81 ARG A CA 1
ATOM 664 C C . ARG A 1 81 ? -3.618 1.636 -1.895 1.00 90.75 81 ARG A C 1
ATOM 666 O O . ARG A 1 81 ? -4.301 1.342 -0.927 1.00 90.75 81 ARG A O 1
ATOM 673 N N . LEU A 1 82 ? -3.261 2.884 -2.193 1.00 86.25 82 LEU A N 1
ATOM 674 C CA . LEU A 1 82 ? -3.618 4.053 -1.382 1.00 86.25 82 LEU A CA 1
ATOM 675 C C . LEU A 1 82 ? -5.099 4.438 -1.501 1.00 86.25 82 LEU A C 1
ATOM 677 O O . LEU A 1 82 ? -5.669 4.936 -0.543 1.00 86.25 82 LEU A O 1
ATOM 681 N N . MET A 1 83 ? -5.735 4.187 -2.650 1.00 80.94 83 MET A N 1
ATOM 682 C CA . MET A 1 83 ? -7.193 4.315 -2.804 1.00 80.94 83 MET A CA 1
ATOM 683 C C . MET A 1 83 ? -7.968 3.201 -2.082 1.00 80.94 83 MET A C 1
ATOM 685 O O . MET A 1 83 ? -9.175 3.317 -1.917 1.00 80.94 83 MET A O 1
ATOM 689 N N . LYS A 1 84 ? -7.259 2.148 -1.655 1.00 78.12 84 LYS A N 1
ATOM 690 C CA . LYS A 1 84 ? -7.595 1.201 -0.586 1.00 78.12 84 LYS A CA 1
ATOM 691 C C . LYS A 1 84 ? -8.113 1.871 0.693 1.00 78.12 84 LYS A C 1
ATOM 693 O O . LYS A 1 84 ? -7.230 2.275 1.447 1.00 78.12 84 LYS A O 1
ATOM 698 N N . PRO A 1 85 ? -9.417 2.000 1.011 1.00 69.69 85 PRO A N 1
ATOM 699 C CA . PRO A 1 85 ? -9.794 2.493 2.334 1.00 69.69 85 PRO A CA 1
ATOM 700 C C . PRO A 1 85 ? -9.198 1.555 3.394 1.00 69.69 85 PRO A C 1
ATOM 702 O O . PRO A 1 85 ? -9.355 0.338 3.285 1.00 69.69 85 PRO A O 1
ATOM 705 N N . LEU A 1 86 ? -8.485 2.100 4.388 1.00 64.00 86 LEU A N 1
ATOM 706 C CA . LEU A 1 86 ? -7.892 1.322 5.494 1.00 64.00 86 LEU A CA 1
ATOM 707 C C . LEU A 1 86 ? -8.962 0.566 6.295 1.00 64.00 86 LEU A C 1
ATOM 709 O O . LEU A 1 86 ? -8.711 -0.521 6.808 1.00 64.00 86 LEU A O 1
ATOM 713 N N . CYS A 1 87 ? -10.163 1.133 6.331 1.00 56.97 87 CYS A N 1
ATOM 714 C CA . CYS A 1 87 ? -11.384 0.549 6.851 1.00 56.97 87 CYS A CA 1
ATOM 715 C C . CYS A 1 87 ? -12.451 0.789 5.778 1.00 56.97 87 CYS A C 1
ATOM 717 O O . CYS A 1 87 ? -12.501 1.889 5.225 1.00 56.97 87 CYS A O 1
ATOM 719 N N . GLN A 1 88 ? -13.299 -0.190 5.454 1.00 61.00 88 GLN A N 1
ATOM 720 C CA . GLN A 1 88 ? -14.484 0.130 4.654 1.00 61.00 88 GLN A CA 1
ATOM 721 C C . GLN A 1 88 ? -15.315 1.147 5.453 1.00 61.00 88 GLN A C 1
ATOM 723 O O . GLN A 1 88 ? -15.701 0.852 6.579 1.00 61.00 88 GLN A O 1
ATOM 728 N N . GLU A 1 89 ? -15.565 2.338 4.895 1.00 58.56 89 GLU A N 1
ATOM 729 C CA . GLU A 1 89 ? -16.381 3.378 5.556 1.00 58.56 89 GLU A CA 1
ATOM 730 C C . GLU A 1 89 ? -17.800 2.881 5.865 1.00 58.56 89 GLU A C 1
ATOM 732 O O . GLU A 1 89 ? -18.454 3.378 6.774 1.00 58.56 89 GLU A O 1
ATOM 737 N N . ASN A 1 90 ? -18.242 1.847 5.147 1.00 61.72 90 ASN A N 1
ATOM 738 C CA . ASN A 1 90 ? -19.500 1.161 5.364 1.00 61.72 90 ASN A CA 1
ATOM 739 C C . ASN A 1 90 ? -19.231 -0.334 5.524 1.00 61.72 90 ASN A C 1
ATOM 741 O O . ASN A 1 90 ? -18.534 -0.930 4.698 1.00 61.72 90 ASN A O 1
ATOM 745 N N . LEU A 1 91 ? -19.811 -0.955 6.552 1.00 65.56 91 LEU A N 1
ATOM 746 C CA . LEU A 1 91 ? -19.823 -2.411 6.643 1.00 65.56 91 LEU A CA 1
ATOM 747 C C . LEU A 1 91 ? -20.554 -2.940 5.389 1.00 65.56 91 LEU A C 1
ATOM 749 O O . LEU A 1 91 ? -21.630 -2.420 5.077 1.00 65.56 91 LEU A O 1
ATOM 753 N N . PRO A 1 92 ? -19.995 -3.909 4.638 1.00 71.75 92 PRO A N 1
ATOM 754 C CA . PRO A 1 92 ? -20.616 -4.445 3.431 1.00 71.75 92 PRO A CA 1
ATOM 755 C C . PRO A 1 92 ? -21.800 -5.327 3.832 1.00 71.75 92 PRO A C 1
ATOM 757 O O . PRO A 1 92 ? -21.731 -6.551 3.835 1.00 71.75 92 PRO A O 1
ATOM 760 N N . ILE A 1 93 ? -22.878 -4.673 4.239 1.00 78.56 93 ILE A N 1
ATOM 761 C CA . ILE A 1 93 ? -24.134 -5.280 4.632 1.00 78.56 93 ILE A CA 1
ATOM 762 C C . ILE A 1 93 ? -25.117 -4.994 3.503 1.00 78.56 93 ILE A C 1
ATOM 764 O O . ILE A 1 93 ? -25.214 -3.859 3.028 1.00 78.56 93 ILE A O 1
ATOM 768 N N . GLU A 1 94 ? -25.875 -6.000 3.083 1.00 82.00 94 GLU A N 1
ATOM 769 C CA . GLU A 1 94 ? -27.004 -5.773 2.185 1.00 8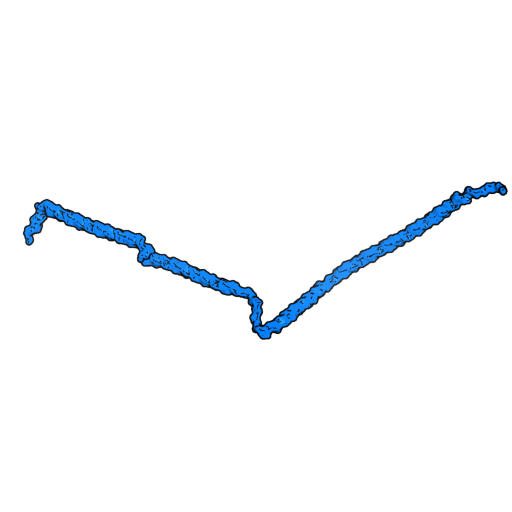2.00 94 GLU A CA 1
ATOM 770 C C . GLU A 1 94 ? -28.031 -4.839 2.839 1.00 82.00 94 GLU A C 1
ATOM 772 O O . GLU A 1 94 ? -28.304 -4.940 4.036 1.00 82.00 94 GLU A O 1
ATOM 777 N N . ALA A 1 95 ? -28.638 -3.948 2.051 1.00 82.69 95 ALA A N 1
ATOM 778 C CA . ALA A 1 95 ? -29.552 -2.918 2.557 1.00 82.69 95 ALA A CA 1
ATOM 779 C C . ALA A 1 95 ? -30.697 -3.486 3.418 1.00 82.69 95 ALA A C 1
ATOM 781 O O . ALA A 1 95 ? -31.128 -2.857 4.383 1.00 82.69 95 ALA A O 1
ATOM 782 N N . ILE A 1 96 ? -31.142 -4.711 3.119 1.00 88.81 96 ILE A N 1
ATOM 783 C CA . ILE A 1 96 ? -32.192 -5.413 3.869 1.00 88.81 96 ILE A CA 1
ATOM 784 C C . ILE A 1 96 ? -31.814 -5.685 5.332 1.00 88.81 96 ILE A C 1
ATOM 786 O O . ILE A 1 96 ? -32.693 -5.755 6.190 1.00 88.81 96 ILE A O 1
ATOM 790 N N . PHE A 1 97 ? -30.519 -5.800 5.640 1.00 90.44 97 PHE A N 1
ATOM 791 C CA . PHE A 1 97 ? -30.038 -6.100 6.987 1.00 90.44 97 PHE A CA 1
ATOM 792 C C . PHE A 1 97 ? -29.616 -4.856 7.775 1.00 90.44 97 PHE A C 1
ATOM 794 O O . PHE A 1 97 ? -29.365 -4.961 8.974 1.00 90.44 97 PHE A O 1
ATOM 801 N N . HIS A 1 98 ? -29.577 -3.672 7.153 1.00 88.94 98 HIS A N 1
ATOM 802 C CA . HIS A 1 98 ? -29.109 -2.439 7.805 1.00 88.94 98 HIS A CA 1
ATOM 803 C C . HIS A 1 98 ? -29.901 -2.108 9.066 1.00 88.94 98 HIS A C 1
ATOM 805 O O . HIS A 1 98 ? -29.301 -1.799 10.091 1.00 88.94 98 HIS A O 1
ATOM 811 N N . ARG A 1 99 ? -31.235 -2.241 9.021 1.00 92.62 99 ARG A N 1
ATOM 812 C CA . ARG A 1 99 ? -32.099 -1.989 10.185 1.00 92.62 99 ARG A CA 1
ATOM 813 C C . ARG A 1 99 ? -31.747 -2.900 11.362 1.00 92.62 99 ARG A C 1
ATOM 815 O O . ARG A 1 99 ? -31.580 -2.422 12.476 1.00 92.62 99 ARG A O 1
ATOM 822 N N . TYR A 1 100 ? -31.579 -4.194 11.101 1.00 93.62 100 TYR A N 1
ATOM 823 C CA . TYR A 1 100 ? -31.257 -5.178 12.135 1.00 93.62 100 TYR A CA 1
ATOM 824 C C . TYR A 1 100 ? -29.863 -4.961 12.721 1.00 93.62 100 TYR A C 1
ATOM 826 O O . TYR A 1 100 ? -29.680 -5.066 13.930 1.00 93.62 100 TYR A O 1
ATOM 834 N N . VAL A 1 101 ? -28.878 -4.630 11.881 1.00 91.00 101 VAL A N 1
ATOM 835 C CA . VAL A 1 101 ? -27.520 -4.346 12.354 1.00 91.00 101 VAL A CA 1
ATOM 836 C C . VAL A 1 101 ? -27.476 -3.046 13.153 1.00 91.00 101 VAL A C 1
ATOM 838 O O . VAL A 1 101 ? -26.812 -3.007 14.183 1.00 91.00 101 VAL A O 1
ATOM 841 N N . ALA A 1 102 ? -28.214 -2.012 12.747 1.00 90.88 102 ALA A N 1
ATOM 842 C CA . ALA A 1 102 ? -28.326 -0.780 13.521 1.00 90.88 102 ALA A CA 1
ATOM 843 C C . ALA A 1 102 ? -28.926 -1.045 14.912 1.00 90.88 102 ALA A C 1
ATOM 845 O O . ALA A 1 102 ? -28.327 -0.661 15.913 1.00 90.88 102 ALA A O 1
ATOM 846 N N . GLU A 1 103 ? -30.045 -1.774 14.982 1.00 95.75 103 GLU A N 1
ATOM 847 C CA . GLU A 1 103 ? -30.676 -2.167 16.250 1.00 95.75 103 GLU A CA 1
ATOM 848 C C . GLU A 1 103 ? -29.719 -2.995 17.132 1.00 95.75 103 GLU A C 1
ATOM 850 O O . GLU A 1 103 ? -29.571 -2.717 18.325 1.00 95.75 103 GLU A O 1
ATOM 855 N N . LEU A 1 104 ? -29.009 -3.969 16.549 1.00 95.56 104 LEU A N 1
ATOM 856 C CA . LEU A 1 104 ? -28.028 -4.794 17.258 1.00 95.56 104 LEU A CA 1
ATOM 857 C C . LEU A 1 104 ? -26.856 -3.969 17.800 1.00 95.56 104 LEU A C 1
ATOM 859 O O . LEU A 1 104 ? -26.437 -4.180 18.936 1.00 95.56 104 LEU A O 1
ATOM 863 N N . LEU A 1 105 ? -26.322 -3.037 17.008 1.00 93.94 105 LEU A N 1
ATOM 864 C CA . LEU A 1 105 ? -25.228 -2.167 17.437 1.00 93.94 105 LEU A CA 1
ATOM 865 C C . LEU A 1 105 ? -25.674 -1.244 18.572 1.00 93.94 105 LEU A C 1
ATOM 867 O O . LEU A 1 105 ? -24.934 -1.082 19.539 1.00 93.94 105 LEU A O 1
ATOM 871 N N . THR A 1 106 ? -26.894 -0.703 18.518 1.00 95.75 106 THR A N 1
ATOM 872 C CA . THR A 1 106 ? -27.464 0.075 19.628 1.00 95.75 106 THR A CA 1
ATOM 873 C C . THR A 1 106 ? -27.574 -0.763 20.904 1.00 95.75 106 THR A C 1
ATOM 875 O O . THR A 1 106 ? -27.165 -0.310 21.973 1.00 95.75 106 THR A O 1
ATOM 878 N N . LEU A 1 107 ? -28.062 -2.003 20.800 1.00 97.38 107 LEU A N 1
ATOM 879 C CA . LEU A 1 107 ? -28.119 -2.944 21.924 1.00 97.38 107 LEU A CA 1
ATOM 880 C C . LEU A 1 107 ? -26.726 -3.266 22.477 1.00 97.38 107 LEU A C 1
ATOM 882 O O . LEU A 1 107 ?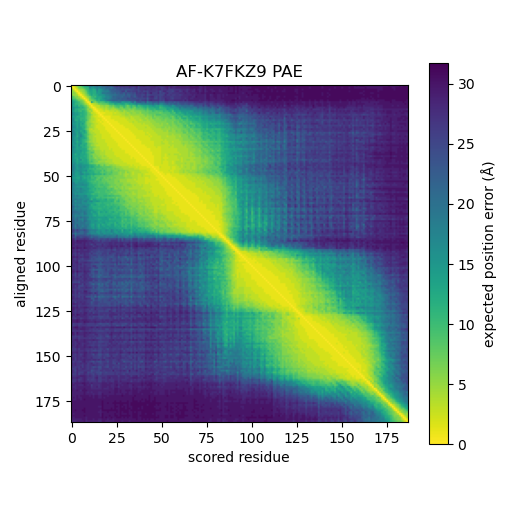 -26.543 -3.297 23.693 1.00 97.38 107 LEU A O 1
ATOM 886 N N . ALA A 1 108 ? -25.743 -3.482 21.602 1.00 96.50 108 ALA A N 1
ATOM 887 C CA . ALA A 1 108 ? -24.371 -3.775 21.994 1.00 96.50 108 ALA A CA 1
ATOM 888 C C . ALA A 1 108 ? -23.732 -2.601 22.748 1.00 96.50 108 ALA A C 1
ATOM 890 O O . ALA A 1 108 ? -23.115 -2.820 23.788 1.00 96.50 108 ALA A O 1
ATOM 891 N N . VAL A 1 109 ? -23.925 -1.365 22.277 1.00 96.94 109 VAL A N 1
ATOM 892 C CA . VAL A 1 109 ? -23.434 -0.157 22.961 1.00 96.94 109 VAL A CA 1
ATOM 893 C C . VAL A 1 109 ? -24.060 -0.031 24.349 1.00 96.94 109 VAL A C 1
ATOM 895 O O . VAL A 1 109 ? -23.331 0.052 25.334 1.00 96.94 109 VAL A O 1
ATOM 898 N N . ALA A 1 110 ? -25.388 -0.127 24.453 1.00 97.31 110 ALA A N 1
ATOM 899 C CA . ALA A 1 110 ? -26.080 -0.043 25.740 1.00 97.31 110 ALA A CA 1
ATOM 900 C C . ALA A 1 110 ? -25.655 -1.162 26.712 1.00 97.31 110 ALA A C 1
ATOM 902 O O . ALA A 1 110 ? -25.532 -0.949 27.921 1.00 97.31 110 ALA A O 1
ATOM 903 N N . PHE A 1 111 ? -25.409 -2.369 26.192 1.00 98.06 111 PHE A N 1
ATOM 904 C CA . PHE A 1 111 ? -24.884 -3.477 26.982 1.00 98.06 111 PHE A CA 1
ATOM 905 C C . PHE A 1 111 ? -23.473 -3.187 27.507 1.00 98.06 111 PHE A C 1
ATOM 907 O O . PHE A 1 111 ? -23.223 -3.398 28.693 1.00 98.06 111 PHE A O 1
ATOM 914 N N . ILE A 1 112 ? -22.571 -2.689 26.654 1.00 97.69 112 ILE A N 1
ATOM 915 C CA . ILE A 1 112 ? -21.195 -2.340 27.033 1.00 97.69 112 ILE A CA 1
ATOM 916 C C . ILE A 1 112 ? -21.196 -1.255 28.112 1.00 97.69 112 ILE A C 1
ATOM 918 O O . ILE A 1 112 ? -20.514 -1.408 29.122 1.00 97.69 112 ILE A O 1
ATOM 922 N N . GLU A 1 113 ? -22.001 -0.203 27.952 1.00 96.94 113 GLU A N 1
ATOM 923 C CA . GLU A 1 113 ? -22.128 0.868 28.948 1.00 96.94 113 GLU A CA 1
ATOM 924 C C . GLU A 1 113 ? -22.601 0.334 30.307 1.00 96.94 113 GLU A C 1
ATOM 926 O O . GLU A 1 113 ? -22.025 0.649 31.353 1.00 96.94 113 GLU A O 1
ATOM 931 N N . LYS A 1 114 ? -23.623 -0.531 30.304 1.00 97.56 114 LYS A N 1
ATOM 932 C CA . LYS A 1 114 ? -24.142 -1.145 31.531 1.00 97.56 114 LYS A CA 1
ATOM 933 C C . LYS A 1 114 ? -23.122 -2.078 32.183 1.00 97.56 114 LYS A C 1
ATOM 935 O O . LYS A 1 114 ? -22.993 -2.089 33.408 1.00 97.56 114 LYS A O 1
ATOM 940 N N . LEU A 1 115 ? -22.391 -2.847 31.378 1.00 97.38 115 LEU A N 1
ATOM 941 C CA . LEU A 1 115 ? -21.331 -3.727 31.857 1.00 97.38 115 LEU A CA 1
ATOM 942 C C . LEU A 1 115 ? -20.196 -2.926 32.503 1.00 97.38 115 LEU A C 1
ATOM 944 O O . LEU A 1 115 ? -19.772 -3.273 33.604 1.00 97.38 115 LEU A O 1
ATOM 948 N N . GLU A 1 116 ? -19.748 -1.842 31.871 1.00 97.06 116 GLU A N 1
ATOM 949 C CA . GLU A 1 116 ? -18.698 -0.978 32.414 1.00 97.06 116 GLU A CA 1
ATOM 950 C C . GLU A 1 116 ? -19.126 -0.360 33.754 1.00 97.06 116 GLU A C 1
ATOM 952 O O . GLU A 1 116 ? -18.370 -0.390 34.724 1.00 97.06 116 GLU A O 1
ATOM 957 N N . SER A 1 117 ? -20.375 0.104 33.866 1.00 96.81 117 SER A N 1
ATOM 958 C CA . SER A 1 117 ? -20.933 0.612 35.130 1.00 96.81 117 SER A CA 1
ATOM 959 C C . SER A 1 117 ? -20.903 -0.436 36.254 1.00 96.81 117 SER A C 1
ATOM 961 O O . SER A 1 117 ? -20.491 -0.149 37.387 1.00 96.81 117 SER A O 1
ATOM 963 N N . HIS A 1 118 ? -21.287 -1.678 35.949 1.00 97.06 118 HIS A N 1
ATOM 964 C CA . HIS A 1 118 ? -21.213 -2.777 36.910 1.00 97.06 118 HIS A CA 1
ATOM 965 C C . HIS A 1 118 ? -19.762 -3.097 37.299 1.00 97.06 118 HIS A C 1
ATOM 967 O O . HIS A 1 118 ? -19.472 -3.266 38.485 1.00 97.06 118 HIS A O 1
ATOM 973 N N . LEU A 1 119 ? -18.835 -3.137 36.337 1.00 96.31 119 LEU A N 1
ATOM 974 C CA . LEU A 1 119 ? -17.412 -3.369 36.605 1.00 96.31 119 LEU A CA 1
ATOM 975 C C . LEU A 1 119 ? -16.809 -2.268 37.477 1.00 96.31 119 LEU A C 1
ATOM 977 O O . LEU A 1 119 ? -16.047 -2.563 38.400 1.00 96.31 119 LEU A O 1
ATOM 981 N N . GLN A 1 120 ? -17.185 -1.015 37.235 1.00 94.88 120 GLN A N 1
ATOM 982 C CA . GLN A 1 120 ? -16.747 0.115 38.043 1.00 94.88 120 GLN A CA 1
ATOM 983 C C . GLN A 1 120 ? -17.269 0.012 39.479 1.00 94.88 120 GLN A C 1
ATOM 985 O O . GLN A 1 120 ? -16.524 0.251 40.431 1.00 94.88 120 GLN A O 1
ATOM 990 N N . THR A 1 121 ? -18.517 -0.429 39.646 1.00 93.38 121 THR A N 1
ATOM 991 C CA . THR A 1 121 ? -19.091 -0.697 40.970 1.00 93.38 121 THR A CA 1
ATOM 992 C C . THR A 1 121 ? -18.294 -1.790 41.685 1.00 93.38 121 THR A C 1
ATOM 994 O O . THR A 1 121 ? -17.859 -1.582 42.816 1.00 93.38 121 THR A O 1
ATOM 997 N N . ILE A 1 122 ? -17.994 -2.908 41.016 1.00 95.06 122 ILE A N 1
ATOM 998 C CA . ILE A 1 122 ? -17.192 -4.003 41.586 1.00 95.06 122 ILE A CA 1
ATOM 999 C C . ILE A 1 122 ? -15.785 -3.527 41.975 1.00 95.06 122 ILE A C 1
ATOM 1001 O O . ILE A 1 122 ? -15.311 -3.849 43.064 1.00 95.06 122 ILE A O 1
ATOM 1005 N N . ARG A 1 123 ? -15.130 -2.711 41.137 1.00 92.06 123 ARG A N 1
ATOM 1006 C CA . ARG A 1 123 ? -13.816 -2.115 41.445 1.00 92.06 123 ARG A CA 1
ATOM 1007 C C . ARG A 1 123 ? -13.832 -1.187 42.658 1.00 92.06 123 ARG A C 1
ATOM 1009 O O . ARG A 1 123 ? -12.795 -1.037 43.300 1.00 92.06 123 ARG A O 1
ATOM 1016 N N . SER A 1 124 ? -14.969 -0.569 42.975 1.00 89.62 124 SER A N 1
ATOM 1017 C CA . SER A 1 124 ? -15.094 0.319 44.137 1.00 89.62 124 SER A CA 1
ATOM 1018 C C . SER A 1 124 ? -15.237 -0.432 45.470 1.00 89.62 124 SER A C 1
ATOM 1020 O O . SER A 1 124 ? -14.830 0.094 46.504 1.00 89.62 124 SER A O 1
ATOM 1022 N N . ILE A 1 125 ? -15.726 -1.681 45.464 1.00 89.19 125 ILE A N 1
ATOM 1023 C CA . ILE A 1 125 ? -15.993 -2.465 46.687 1.00 89.19 125 ILE A CA 1
ATOM 1024 C C . ILE A 1 125 ? -14.744 -2.643 47.572 1.00 89.19 125 ILE A C 1
ATOM 1026 O O . ILE A 1 125 ? -14.839 -2.377 48.772 1.00 89.19 125 ILE A O 1
ATOM 1030 N N . PRO A 1 126 ? -13.555 -3.015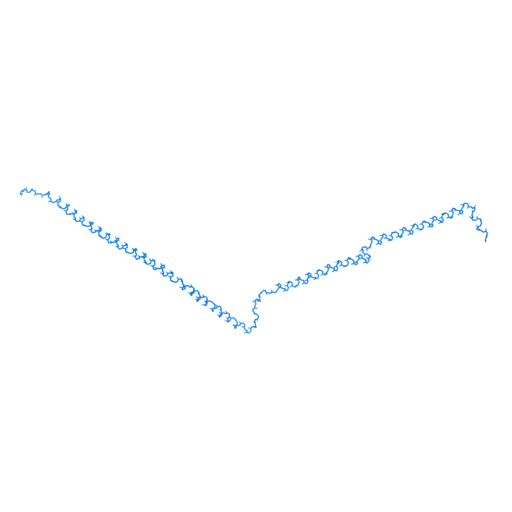 47.050 1.00 89.69 126 PRO A N 1
ATOM 1031 C CA . PRO A 1 126 ? -12.353 -3.159 47.877 1.00 89.69 126 PRO A CA 1
ATOM 1032 C C . PRO A 1 126 ? -11.882 -1.862 48.549 1.00 89.69 126 PRO A C 1
ATOM 1034 O O . PRO A 1 126 ? -11.095 -1.923 49.489 1.00 89.69 126 PRO A O 1
ATOM 1037 N N . GLN A 1 127 ? -12.344 -0.693 48.088 1.00 87.50 127 GLN A N 1
ATOM 1038 C CA . GLN A 1 127 ? -12.007 0.601 48.689 1.00 87.50 127 GLN A CA 1
ATOM 1039 C C . GLN A 1 127 ? -12.896 0.932 49.899 1.00 87.50 127 GLN A C 1
ATOM 1041 O O . GLN A 1 127 ? -12.506 1.741 50.743 1.00 87.50 127 GLN A O 1
ATOM 1046 N N . ILE A 1 128 ? -14.056 0.273 50.033 1.00 89.31 128 ILE A N 1
ATOM 1047 C CA . ILE A 1 128 ? -15.028 0.524 51.108 1.00 89.31 128 ILE A CA 1
ATOM 1048 C C . ILE A 1 128 ? -14.408 0.327 52.503 1.00 89.31 128 ILE A C 1
ATOM 1050 O O . ILE A 1 128 ? -14.531 1.242 53.320 1.00 89.31 128 ILE A O 1
ATOM 1054 N N . PRO A 1 129 ? -13.679 -0.769 52.806 1.00 91.25 129 PRO A N 1
ATOM 1055 C CA . PRO A 1 129 ? -13.077 -0.955 54.128 1.00 91.25 129 PRO A CA 1
ATOM 1056 C C . PRO A 1 129 ? -12.087 0.153 54.500 1.00 91.25 129 PRO A C 1
ATOM 1058 O O . PRO A 1 129 ? -12.065 0.610 55.641 1.00 91.25 129 PRO A O 1
ATOM 1061 N N . GLN A 1 130 ? -11.295 0.632 53.534 1.00 90.69 130 GLN A N 1
ATOM 1062 C CA . GLN A 1 130 ? -10.358 1.728 53.773 1.00 90.69 130 GLN A CA 1
ATOM 1063 C C . GLN A 1 130 ? -11.099 3.041 54.052 1.00 90.69 130 GLN A C 1
ATOM 1065 O O . GLN A 1 130 ? -10.721 3.778 54.963 1.00 90.69 130 GLN A O 1
ATOM 1070 N N . THR A 1 131 ? -12.169 3.329 53.304 1.00 89.38 131 THR A N 1
ATOM 1071 C CA . THR A 1 131 ? -13.007 4.508 53.568 1.00 89.38 131 THR A CA 1
ATOM 1072 C C . THR A 1 131 ? -13.718 4.426 54.919 1.00 89.38 131 THR A C 1
ATOM 1074 O O . THR A 1 131 ? -13.751 5.422 55.637 1.00 89.38 131 THR A O 1
ATOM 1077 N N . MET A 1 132 ? -14.193 3.240 55.315 1.00 93.00 132 MET A N 1
ATOM 1078 C CA . MET A 1 132 ? -14.820 2.994 56.616 1.00 93.00 132 MET A CA 1
ATOM 1079 C C . MET A 1 132 ? -13.823 3.226 57.755 1.00 93.00 132 MET A C 1
ATOM 1081 O O . MET A 1 132 ? -14.098 4.021 58.644 1.00 93.00 132 MET A O 1
ATOM 1085 N N . LYS A 1 133 ? -12.604 2.679 57.657 1.00 94.25 133 LYS A N 1
ATOM 1086 C CA . LYS A 1 133 ? -11.536 2.923 58.640 1.00 94.25 133 LYS A CA 1
ATOM 1087 C C . LYS A 1 133 ? -11.191 4.411 58.781 1.00 94.25 133 LYS A C 1
ATOM 1089 O O . LYS A 1 133 ? -10.928 4.894 59.880 1.00 94.25 133 LYS A O 1
ATOM 1094 N N . ASN A 1 134 ? -11.172 5.153 57.672 1.00 94.31 134 ASN A N 1
ATOM 1095 C CA . ASN A 1 134 ? -10.945 6.599 57.708 1.00 94.31 134 ASN A CA 1
ATOM 1096 C C . ASN A 1 134 ? -12.087 7.333 58.431 1.00 94.31 134 ASN A C 1
ATOM 1098 O O . ASN A 1 134 ? -11.822 8.273 59.182 1.00 94.31 134 ASN A O 1
ATOM 1102 N N . MET A 1 135 ? -13.331 6.895 58.229 1.00 95.81 135 MET A N 1
ATOM 1103 C CA . MET A 1 135 ? -14.508 7.434 58.908 1.00 95.81 135 MET A CA 1
ATOM 1104 C C . MET A 1 135 ? -14.505 7.101 60.406 1.00 95.81 135 MET A C 1
ATOM 1106 O O . MET A 1 135 ? -14.724 8.003 61.210 1.00 95.81 135 MET A O 1
ATOM 1110 N N . ASP A 1 136 ? -14.157 5.873 60.794 1.00 96.62 136 ASP A N 1
ATOM 1111 C CA . ASP A 1 136 ? -14.018 5.466 62.200 1.00 96.62 136 ASP A CA 1
ATOM 1112 C C . ASP A 1 136 ? -12.970 6.318 62.927 1.00 96.62 136 ASP A C 1
ATOM 1114 O O . ASP A 1 136 ? -13.203 6.817 64.027 1.00 96.62 136 ASP A O 1
ATOM 1118 N N . ASN A 1 137 ? -11.829 6.567 62.276 1.00 96.12 137 ASN A N 1
ATOM 1119 C CA . ASN A 1 137 ? -10.792 7.452 62.807 1.00 96.12 137 ASN A CA 1
ATOM 1120 C C . ASN A 1 137 ? -11.286 8.898 62.967 1.00 96.12 137 ASN A C 1
ATOM 1122 O O . ASN A 1 137 ? -10.917 9.572 63.929 1.00 96.12 137 ASN A O 1
ATOM 1126 N N . ALA A 1 138 ? -12.083 9.402 62.022 1.00 96.81 138 ALA A N 1
ATOM 1127 C CA . ALA A 1 138 ? -12.666 10.738 62.116 1.00 96.81 138 ALA A CA 1
ATOM 1128 C C . ALA A 1 138 ? -13.687 10.821 63.260 1.00 96.81 138 ALA A C 1
ATOM 1130 O O . ALA A 1 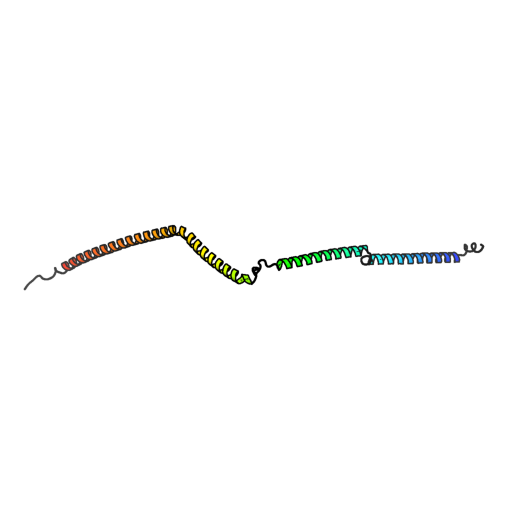138 ? -13.669 11.783 64.025 1.00 96.81 138 ALA A O 1
ATOM 1131 N N . LEU A 1 139 ? -14.516 9.790 63.425 1.00 97.56 139 LEU A N 1
ATOM 1132 C CA . LEU A 1 139 ? -15.488 9.691 64.508 1.00 97.56 139 LEU A CA 1
ATOM 1133 C C . LEU A 1 139 ? -14.803 9.627 65.878 1.00 97.56 139 LEU A C 1
ATOM 1135 O O . LEU A 1 139 ? -15.202 10.346 66.789 1.00 97.56 139 LEU A O 1
ATOM 1139 N N . ALA A 1 140 ? -13.721 8.857 66.012 1.00 97.12 140 ALA A N 1
ATOM 1140 C CA . ALA A 1 140 ? -12.927 8.816 67.240 1.00 97.12 140 ALA A CA 1
ATOM 1141 C C . ALA A 1 140 ? -12.353 10.195 67.611 1.00 97.12 140 ALA A C 1
ATOM 1143 O O . ALA A 1 140 ? -12.401 10.590 68.774 1.00 97.12 140 ALA A O 1
ATOM 1144 N N . LYS A 1 141 ? -11.861 10.958 66.623 1.00 97.38 141 LYS A N 1
ATOM 1145 C CA . LYS A 1 141 ? -11.382 12.335 66.839 1.00 97.38 141 LYS A CA 1
ATOM 1146 C C . LYS A 1 141 ? -12.499 13.275 67.279 1.00 97.38 141 LYS A C 1
ATOM 1148 O O . LYS A 1 141 ? -12.280 14.093 68.162 1.00 97.38 141 LYS A O 1
ATOM 1153 N N . ILE A 1 142 ? -13.680 13.166 66.670 1.00 97.56 142 ILE A N 1
ATOM 1154 C CA . ILE A 1 142 ? -14.840 13.977 67.053 1.00 97.56 142 ILE A CA 1
ATOM 1155 C C . ILE A 1 142 ? -15.258 13.655 68.488 1.00 97.56 142 ILE A C 1
ATOM 1157 O O . ILE A 1 142 ? -15.456 14.578 69.266 1.00 97.56 142 ILE A O 1
ATOM 1161 N N . ASN A 1 143 ? -15.332 12.376 68.859 1.00 97.19 143 ASN A N 1
ATOM 1162 C CA . ASN A 1 143 ? -15.686 11.980 70.222 1.00 97.19 143 ASN A CA 1
ATOM 1163 C C . ASN A 1 143 ? -14.697 12.530 71.255 1.00 97.19 143 ASN A C 1
ATOM 1165 O O . ASN A 1 143 ? -15.129 13.040 72.281 1.00 97.19 143 ASN A O 1
ATOM 1169 N N . LEU A 1 144 ? -13.391 12.485 70.966 1.00 97.25 144 LEU A N 1
ATOM 1170 C CA . LEU A 1 144 ? -12.378 13.087 71.835 1.00 97.25 144 LEU A CA 1
ATOM 1171 C C . LEU A 1 144 ? -12.619 14.594 72.017 1.00 97.25 144 LEU A C 1
ATOM 1173 O O . LEU A 1 144 ? -12.668 15.077 73.144 1.00 97.25 144 LEU A O 1
ATOM 1177 N N . LEU A 1 145 ? -12.840 15.323 70.920 1.00 97.75 145 LEU A N 1
ATOM 1178 C CA . LEU A 1 145 ? -13.131 16.757 70.983 1.00 97.75 145 LEU A CA 1
ATOM 1179 C C . LEU A 1 145 ? -14.409 17.047 71.778 1.00 97.75 145 LEU A C 1
ATOM 1181 O O . LEU A 1 145 ? -14.429 17.996 72.551 1.00 97.75 145 LEU A O 1
ATOM 1185 N N . VAL A 1 146 ? -15.456 16.230 71.624 1.00 98.00 146 VAL A N 1
ATOM 1186 C CA . VAL A 1 146 ? -16.686 16.359 72.420 1.00 98.00 146 VAL A CA 1
ATOM 1187 C C . VAL A 1 146 ? -16.366 16.219 73.907 1.00 98.00 146 VAL A C 1
ATOM 1189 O O . VAL A 1 146 ? -16.719 17.111 74.673 1.00 98.00 146 VAL A O 1
ATOM 1192 N N . THR A 1 147 ? -15.615 15.188 74.304 1.00 96.62 147 THR A N 1
ATOM 1193 C CA . THR A 1 147 ? -15.236 15.001 75.714 1.00 96.62 147 THR A CA 1
ATOM 1194 C C . THR A 1 147 ? -14.381 16.148 76.258 1.00 96.62 147 THR A C 1
ATOM 1196 O O . THR A 1 147 ? -14.629 16.621 77.362 1.00 96.62 147 THR A O 1
ATOM 1199 N N . GLU A 1 148 ? -13.430 16.668 75.474 1.00 97.12 148 GLU A N 1
ATOM 1200 C CA . GLU A 1 148 ? -12.626 17.836 75.861 1.00 97.12 148 GLU A CA 1
ATOM 1201 C C . GLU A 1 148 ? -13.502 19.090 76.023 1.00 97.12 148 GLU A C 1
ATOM 1203 O O . GLU A 1 148 ? -13.313 19.878 76.950 1.00 97.12 148 GLU A O 1
ATOM 1208 N N . THR A 1 149 ? -14.491 19.283 75.144 1.00 96.75 149 THR A N 1
ATOM 1209 C CA . THR A 1 149 ? -15.422 20.416 75.250 1.00 96.75 149 THR A CA 1
ATOM 1210 C C . THR A 1 149 ? -16.381 20.295 76.431 1.00 96.75 149 THR A C 1
ATOM 1212 O O . THR A 1 149 ? -16.705 21.314 77.040 1.00 96.75 149 THR A O 1
ATOM 1215 N N . GLU A 1 150 ? -16.813 19.080 76.775 1.00 96.94 150 GLU A N 1
ATOM 1216 C CA . GLU A 1 150 ? -17.618 18.807 77.969 1.00 96.94 150 GLU A CA 1
ATOM 1217 C C . GLU A 1 150 ? -16.818 19.124 79.238 1.00 96.94 150 GLU A C 1
ATOM 1219 O O . GLU A 1 150 ? -17.297 19.880 80.083 1.00 96.94 150 GLU A O 1
ATOM 1224 N N . GLU A 1 151 ? -15.566 18.663 79.325 1.00 96.44 151 GLU A N 1
ATOM 1225 C CA . GLU A 1 151 ? -14.681 18.960 80.457 1.00 96.44 151 GLU A CA 1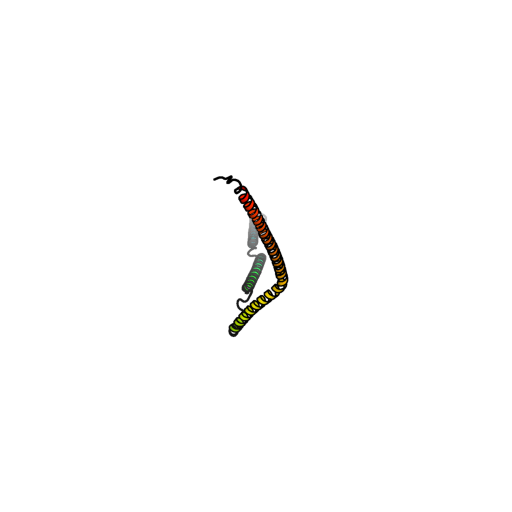
ATOM 1226 C C . GLU A 1 151 ? -14.440 20.471 80.608 1.00 96.44 151 GLU A C 1
ATOM 1228 O O . GLU A 1 151 ? -14.563 21.028 81.701 1.00 96.44 151 GLU A O 1
ATOM 1233 N N . LEU A 1 152 ? -14.159 21.176 79.506 1.00 97.25 152 LEU A N 1
ATOM 1234 C CA . LEU A 1 152 ? -14.010 22.634 79.516 1.00 97.25 152 LEU A CA 1
ATOM 1235 C C . LEU A 1 152 ? -15.288 23.341 79.990 1.00 97.25 152 LEU A C 1
ATOM 1237 O O . LEU A 1 152 ? -15.211 24.331 80.723 1.00 97.25 152 LEU A O 1
ATOM 1241 N N . ALA A 1 153 ? -16.466 22.851 79.596 1.00 96.44 153 ALA A N 1
ATOM 1242 C CA . ALA A 1 153 ? -17.739 23.406 80.042 1.00 96.44 153 ALA A CA 1
ATOM 1243 C C . ALA A 1 153 ? -17.951 23.203 81.552 1.00 96.44 153 ALA A C 1
ATOM 1245 O O . ALA A 1 153 ? -18.358 24.144 82.239 1.00 96.44 153 ALA A O 1
ATOM 1246 N N . GLU A 1 154 ? -17.620 22.026 82.088 1.00 95.88 154 GLU A N 1
ATOM 1247 C CA . GLU A 1 154 ? -17.653 21.755 83.531 1.00 95.88 154 GLU A CA 1
ATOM 1248 C C . GLU A 1 154 ? -16.680 22.654 84.305 1.00 95.88 154 GLU A C 1
ATOM 1250 O O . GLU A 1 154 ? -17.052 23.257 85.318 1.00 95.88 154 GLU A O 1
ATOM 1255 N N . GLN A 1 155 ? -15.456 22.838 83.801 1.00 96.06 155 GLN A N 1
ATOM 1256 C CA . GLN A 1 155 ? -14.492 23.770 84.390 1.00 96.06 155 GLN A CA 1
ATOM 1257 C C . GLN A 1 155 ? -15.051 25.202 84.424 1.00 96.06 155 GLN A C 1
ATOM 1259 O O . GLN A 1 155 ? -14.979 25.872 85.451 1.00 96.06 155 GLN A O 1
ATOM 1264 N N . ILE A 1 156 ? -15.680 25.682 83.348 1.00 96.12 156 ILE A N 1
ATOM 1265 C CA . ILE A 1 156 ? -16.304 27.018 83.321 1.00 96.12 156 ILE A CA 1
ATOM 1266 C C . ILE A 1 156 ? -17.423 27.145 84.366 1.00 96.12 156 ILE A C 1
ATOM 1268 O O . ILE A 1 156 ? -17.553 28.193 85.008 1.00 96.12 156 ILE A O 1
ATOM 1272 N N . LEU A 1 157 ? -18.245 26.106 84.539 1.00 94.75 157 LEU A N 1
ATOM 1273 C CA . LEU A 1 157 ? -19.325 26.104 85.527 1.00 94.75 157 LEU A CA 1
ATOM 1274 C C . LEU A 1 157 ? -18.778 26.161 86.957 1.00 94.75 157 LEU A C 1
ATOM 1276 O O . LEU A 1 157 ? -19.213 27.018 87.730 1.00 94.75 157 LEU A O 1
ATOM 1280 N N . THR A 1 158 ? -17.781 25.336 87.282 1.00 94.31 158 THR A N 1
ATOM 1281 C CA . THR A 1 158 ? -17.132 25.346 88.606 1.00 94.31 158 THR A CA 1
ATOM 1282 C C . THR A 1 158 ? -16.435 26.681 88.892 1.00 94.31 158 THR A C 1
ATOM 1284 O O . THR A 1 158 ? -16.612 27.250 89.972 1.00 94.31 158 THR A O 1
ATOM 1287 N N . TRP A 1 159 ? -15.734 27.265 87.911 1.00 93.88 159 TRP A N 1
ATOM 1288 C CA . TRP A 1 159 ? -15.164 28.616 88.016 1.00 93.88 159 TRP A CA 1
ATOM 1289 C C . TRP A 1 159 ? -16.232 29.684 88.285 1.00 93.88 159 TRP A C 1
ATOM 1291 O O . TRP A 1 159 ? -16.039 30.564 89.129 1.00 93.88 159 TRP A O 1
ATOM 1301 N N . ARG A 1 160 ? -17.384 29.612 87.607 1.00 92.19 160 ARG A N 1
ATOM 1302 C CA . ARG A 1 160 ? -18.502 30.545 87.817 1.00 92.19 160 ARG A CA 1
ATOM 1303 C C . ARG A 1 160 ? -19.100 30.412 89.219 1.00 92.19 160 ARG A C 1
ATOM 1305 O O . ARG A 1 160 ? -19.473 31.423 89.815 1.00 92.19 160 ARG A O 1
ATOM 1312 N N . GLU A 1 161 ? -19.222 29.198 89.743 1.00 90.75 161 GLU A N 1
ATOM 1313 C CA . GLU A 1 161 ? -19.687 28.957 91.114 1.00 90.75 161 GLU A CA 1
ATOM 1314 C C . GLU A 1 161 ? -18.714 29.518 92.151 1.00 90.75 161 GLU A C 1
ATOM 1316 O O . GLU A 1 161 ? -19.142 30.238 93.056 1.00 90.75 161 GLU A O 1
ATOM 1321 N N . LEU A 1 162 ? -17.409 29.293 91.967 1.00 88.62 162 LEU A N 1
ATOM 1322 C CA . LEU A 1 162 ? -16.368 29.864 92.821 1.00 88.62 162 LEU A CA 1
ATOM 1323 C C . LEU A 1 162 ? -16.438 31.399 92.837 1.00 88.62 162 LEU A C 1
ATOM 1325 O O . LEU A 1 162 ? -16.407 32.018 93.901 1.00 88.62 162 LEU A O 1
ATOM 1329 N N . GLN A 1 163 ? -16.610 32.023 91.668 1.00 82.81 163 GLN A N 1
ATOM 1330 C CA . GLN A 1 163 ? -16.743 33.475 91.548 1.00 82.81 163 GLN A CA 1
ATOM 1331 C C . GLN A 1 163 ? -17.999 34.010 92.256 1.00 82.81 163 GLN A C 1
ATOM 1333 O O . GLN A 1 163 ? -17.934 35.052 92.913 1.00 82.81 163 GLN A O 1
ATOM 1338 N N . LYS A 1 164 ? -19.136 33.303 92.174 1.00 84.06 164 LYS A N 1
ATOM 1339 C CA . LYS A 1 164 ? -20.343 33.652 92.945 1.00 84.06 164 LYS A CA 1
ATOM 1340 C C . LYS A 1 164 ? -20.076 33.572 94.448 1.00 84.06 164 LYS A C 1
ATOM 1342 O O . LYS A 1 164 ? -20.428 34.507 95.160 1.00 84.06 164 LYS A O 1
ATOM 1347 N N . GLY A 1 165 ? -19.428 32.508 94.926 1.00 75.81 165 GLY A N 1
ATOM 1348 C CA . GLY A 1 165 ? -19.068 32.346 96.340 1.00 75.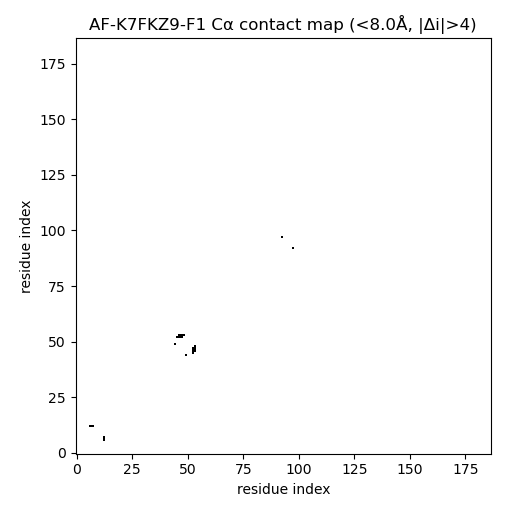81 165 GLY A CA 1
ATOM 1349 C C . GLY A 1 165 ? -18.199 33.491 96.874 1.00 75.81 165 GLY A C 1
ATOM 1350 O O . GLY A 1 165 ? -18.494 34.046 97.932 1.00 75.81 165 GLY A O 1
ATOM 1351 N N . ILE A 1 166 ? -17.194 33.917 96.102 1.00 76.31 166 ILE A N 1
ATOM 1352 C CA . ILE A 1 166 ? -16.333 35.067 96.434 1.00 76.31 166 ILE A CA 1
ATOM 1353 C C . ILE A 1 166 ? -17.138 36.380 96.459 1.00 76.31 166 ILE A C 1
ATOM 1355 O O . ILE A 1 166 ? -16.943 37.209 97.345 1.00 76.31 166 ILE A O 1
ATOM 1359 N N . HIS A 1 167 ? -18.081 36.570 95.531 1.00 67.62 167 HIS A N 1
ATOM 1360 C CA . HIS A 1 167 ? -18.941 37.758 95.504 1.00 67.62 167 HIS A CA 1
ATOM 1361 C C . HIS A 1 167 ? -19.901 37.825 96.706 1.00 67.62 167 HIS A C 1
ATOM 1363 O O . HIS A 1 167 ? -20.090 38.902 97.276 1.00 67.62 167 HIS A O 1
ATOM 1369 N N . TYR A 1 168 ? -20.496 36.700 97.121 1.00 64.25 168 TYR A N 1
ATOM 1370 C CA . TYR A 1 168 ? -21.337 36.643 98.325 1.00 64.25 168 TYR A CA 1
ATOM 1371 C C . TYR A 1 168 ? -20.527 36.901 99.605 1.00 64.25 168 TYR A C 1
ATOM 1373 O O . TYR A 1 168 ? -20.986 37.661 100.456 1.00 64.25 168 TYR A O 1
ATOM 1381 N N . GLY A 1 169 ? -19.309 36.355 99.705 1.00 58.34 169 GLY A N 1
ATOM 1382 C CA . GLY A 1 169 ? -18.395 36.632 100.820 1.00 58.34 169 GLY A CA 1
ATOM 1383 C C . GLY A 1 169 ? -17.978 38.104 100.899 1.00 58.34 169 GLY A C 1
ATOM 1384 O O . GLY A 1 169 ? -18.037 38.709 101.965 1.00 58.34 169 GLY A O 1
ATOM 1385 N N . ASN A 1 170 ? -17.655 38.727 99.764 1.00 58.12 170 ASN A N 1
ATOM 1386 C CA . ASN A 1 170 ? -17.280 40.143 99.733 1.00 58.12 170 ASN A CA 1
ATOM 1387 C C . ASN A 1 170 ? -18.469 41.089 99.985 1.00 58.12 170 ASN A C 1
ATOM 1389 O O . ASN A 1 170 ? -18.274 42.140 100.586 1.00 58.12 170 ASN A O 1
ATOM 1393 N N . SER A 1 171 ? -19.693 40.710 99.594 1.00 57.19 171 SER A N 1
ATOM 1394 C CA . SER A 1 171 ? -20.908 41.501 99.867 1.00 57.19 171 SER A CA 1
ATOM 1395 C C . SER A 1 171 ? -21.318 41.479 101.350 1.00 57.19 171 SER A C 1
ATOM 1397 O O . SER A 1 171 ? -21.924 42.434 101.830 1.00 57.19 171 SER A O 1
ATOM 1399 N N . GLN A 1 172 ? -20.985 40.413 102.092 1.00 52.25 172 GLN A N 1
ATOM 1400 C CA . GLN A 1 172 ? -21.147 40.368 103.554 1.00 52.25 172 GLN A CA 1
ATOM 1401 C C . GLN A 1 172 ? -20.117 41.249 104.271 1.00 52.25 172 GLN A C 1
ATOM 1403 O O . GLN A 1 172 ? -20.480 41.958 105.204 1.00 52.25 172 GLN A O 1
ATOM 1408 N N . ILE A 1 173 ? -18.871 41.287 103.789 1.00 52.72 173 ILE A N 1
ATOM 1409 C CA . ILE A 1 173 ? -17.810 42.111 104.391 1.00 52.72 173 ILE A CA 1
ATOM 1410 C C . ILE A 1 173 ? -18.078 43.612 104.188 1.00 52.72 173 ILE A C 1
ATOM 1412 O O . ILE A 1 173 ? -17.862 44.387 105.114 1.00 52.72 173 ILE A O 1
ATOM 1416 N N . THR A 1 174 ? -18.612 44.040 103.037 1.00 48.12 174 THR A N 1
ATOM 1417 C CA . THR A 1 174 ? -18.974 45.457 102.826 1.00 48.12 174 THR A CA 1
ATOM 1418 C C . THR A 1 174 ? -20.206 45.902 103.619 1.00 48.12 174 THR A C 1
ATOM 1420 O O . THR A 1 174 ? -20.290 47.066 104.000 1.00 48.12 174 THR A O 1
ATOM 1423 N N . ASN A 1 175 ? -21.145 44.996 103.920 1.00 45.97 175 ASN A N 1
ATOM 1424 C CA . ASN A 1 175 ? -22.335 45.333 104.710 1.00 45.97 175 ASN A CA 1
ATOM 1425 C C . ASN A 1 175 ? -22.075 45.360 106.228 1.00 45.97 175 ASN A C 1
ATOM 1427 O O . ASN A 1 175 ? -22.816 46.032 106.939 1.00 45.97 175 ASN A O 1
ATOM 1431 N N . GLU A 1 176 ? -21.038 44.682 106.733 1.00 46.38 176 GLU A N 1
ATOM 1432 C CA . GLU A 1 176 ? -20.644 44.769 108.151 1.00 46.38 176 GLU A CA 1
ATOM 1433 C C . GLU A 1 176 ? -19.734 45.972 108.457 1.00 46.38 176 GLU A C 1
ATOM 1435 O O . GLU A 1 176 ? -19.717 46.457 109.592 1.00 46.38 176 GLU A O 1
ATOM 1440 N N . SER A 1 177 ? -19.017 46.512 107.463 1.00 46.22 177 SER A N 1
ATOM 1441 C CA . SER A 1 177 ? -18.169 47.697 107.659 1.00 46.22 177 SER A CA 1
ATOM 1442 C C . SER A 1 177 ? -18.929 49.030 107.641 1.00 46.22 177 SER A C 1
ATOM 1444 O O . SER A 1 177 ? -18.479 49.970 108.293 1.00 46.22 177 SER A O 1
ATOM 1446 N N . ASP A 1 178 ? -20.093 49.112 106.984 1.00 43.19 178 ASP A N 1
ATOM 1447 C CA . ASP A 1 178 ? -20.878 50.359 106.897 1.00 43.19 178 ASP A CA 1
ATOM 1448 C C . ASP A 1 178 ? -21.989 50.483 107.963 1.00 43.19 178 ASP A C 1
ATOM 1450 O O . ASP A 1 178 ? -22.574 51.555 108.122 1.00 43.19 178 ASP A O 1
ATOM 1454 N N . SER A 1 179 ? -22.264 49.439 108.760 1.00 45.12 179 SER A N 1
ATOM 1455 C CA . SER A 1 179 ? -23.340 49.455 109.771 1.00 45.12 179 SER A CA 1
ATOM 1456 C C . SER A 1 179 ? -22.888 49.685 111.223 1.00 45.12 179 SER A C 1
ATOM 1458 O O . SER A 1 179 ? -23.734 49.683 112.115 1.00 45.12 179 SER A O 1
ATOM 1460 N N . SER A 1 180 ? -21.589 49.894 111.493 1.00 44.38 180 SER A N 1
ATOM 1461 C CA . SER A 1 180 ? -21.056 50.041 112.869 1.00 44.38 180 SER A CA 1
ATOM 1462 C C . SER A 1 180 ? -20.611 51.460 113.267 1.00 44.38 180 SER A C 1
ATOM 1464 O O . SER A 1 180 ? -20.117 51.654 114.375 1.00 44.38 180 SER A O 1
ATOM 1466 N N . PHE A 1 181 ? -20.834 52.481 112.430 1.00 46.03 181 PHE A N 1
ATOM 1467 C CA . PHE A 1 181 ? -20.609 53.894 112.783 1.00 46.03 181 PHE A CA 1
ATOM 1468 C C . PHE A 1 181 ? -21.885 54.726 112.609 1.00 46.03 181 PHE A C 1
ATOM 1470 O O . PHE A 1 181 ? -21.940 55.678 111.838 1.00 46.03 181 PHE A O 1
ATOM 1477 N N . SER A 1 182 ? -22.950 54.375 113.326 1.00 40.84 182 SER A N 1
ATOM 1478 C CA . SER A 1 182 ? -24.078 55.284 113.547 1.00 40.84 182 SER A CA 1
ATOM 1479 C C . SER A 1 182 ? -24.778 54.955 114.864 1.00 40.84 182 SER A C 1
ATOM 1481 O O . SER A 1 182 ? -25.424 53.922 115.000 1.00 40.84 182 SER A O 1
ATOM 1483 N N . ASN A 1 183 ? -24.684 55.919 115.785 1.00 43.31 183 ASN A N 1
ATOM 1484 C CA . ASN A 1 183 ? -25.622 56.208 116.877 1.00 43.31 183 ASN A CA 1
ATOM 1485 C C . ASN A 1 183 ? -25.286 55.679 118.284 1.00 43.31 183 ASN A C 1
ATOM 1487 O O . ASN A 1 183 ? -25.990 54.862 118.872 1.00 43.31 183 ASN A O 1
ATOM 1491 N N . LEU A 1 184 ? -24.284 56.328 118.887 1.00 40.66 184 LEU A N 1
ATOM 1492 C CA . LEU A 1 184 ? -24.356 56.791 120.279 1.00 40.66 184 LEU A CA 1
ATOM 1493 C C . LEU A 1 184 ? -25.430 57.912 120.403 1.00 40.66 184 LEU A C 1
ATOM 1495 O O . LEU A 1 184 ? -25.178 59.050 120.027 1.00 40.66 184 LEU A O 1
ATOM 1499 N N . VAL A 1 185 ? -26.649 57.515 120.804 1.00 42.62 185 VAL A N 1
ATOM 1500 C CA . VAL A 1 185 ? -27.612 58.032 121.836 1.00 42.62 185 VAL A CA 1
ATOM 1501 C C . VAL A 1 185 ? -27.214 59.310 122.641 1.00 42.62 185 VAL A C 1
ATOM 1503 O O . VAL A 1 185 ? -26.004 59.486 122.789 1.00 42.62 185 VAL A O 1
ATOM 1506 N N . PRO A 1 186 ? -28.094 60.127 123.320 1.00 46.28 186 PRO A N 1
ATOM 1507 C CA . PRO A 1 186 ? -29.586 60.246 123.490 1.00 46.28 186 PRO A CA 1
ATOM 1508 C C . PRO A 1 186 ? -30.087 61.727 123.306 1.00 46.28 186 PRO A C 1
ATOM 1510 O O . PRO A 1 186 ? -29.314 62.542 122.806 1.00 46.28 186 PRO A O 1
ATOM 1513 N N . PRO A 1 187 ? -31.223 62.196 123.884 1.00 45.88 187 PRO A N 1
ATOM 1514 C CA . PRO A 1 187 ? -32.600 61.687 123.973 1.00 45.88 187 PRO A CA 1
ATOM 1515 C C . PRO A 1 187 ? -33.557 62.345 122.956 1.00 45.88 187 PRO A C 1
ATOM 1517 O O . PRO A 1 187 ? -33.248 63.444 122.444 1.00 45.88 187 PRO A O 1
#